Protein 7FDO (pdb70)

Structure (mmCIF, N/CA/C/O backbone):
data_7FDO
#
_entry.id   7FDO
#
_cell.length_a   86.054
_cell.length_b   50.358
_cell.length_c   81.657
_cell.angle_alpha   90.000
_cell.angle_beta   97.230
_cell.angle_gamma   90.000
#
_symmetry.space_group_name_H-M   'C 1 2 1'
#
loop_
_entity.id
_entity.type
_entity.pdbx_description
1 polymer 'Transcription factor EGL1'
2 polymer 'Transcription factor CPC'
3 non-polymer 'CHLORIDE ION'
4 non-polymer 'SULFATE ION'
5 water water
#
loop_
_atom_site.group_PDB
_atom_site.id
_atom_site.type_symbol
_atom_site.label_atom_id
_atom_site.label_alt_id
_atom_site.label_comp_id
_atom_site.label_asym_id
_atom_site.label_entity_id
_atom_site.label_seq_id
_atom_site.pdbx_PDB_ins_code
_atom_site.Cartn_x
_atom_site.Cartn_y
_atom_site.Cartn_z
_atom_site.occupancy
_atom_site.B_iso_or_equiv
_atom_site.auth_seq_id
_atom_site.auth_comp_id
_atom_site.auth_asym_id
_atom_site.auth_atom_id
_atom_site.pdbx_PDB_model_num
ATOM 1 N N . VAL A 1 2 ? 26.932 13.092 9.238 1.00 50.86 9 VAL A N 1
ATOM 2 C CA . VAL A 1 2 ? 28.058 12.250 8.947 1.00 61.85 9 VAL A CA 1
ATOM 3 C C . VAL A 1 2 ? 29.165 12.949 8.185 1.00 66.52 9 VAL A C 1
ATOM 4 O O . VAL A 1 2 ? 30.248 13.048 8.670 1.00 69.57 9 VAL A O 1
ATOM 6 N N . PRO A 1 3 ? 28.849 13.527 7.033 1.00 64.04 10 PRO A N 1
ATOM 7 C CA . PRO A 1 3 ? 29.812 14.155 6.123 1.00 57.66 10 PRO A CA 1
ATOM 8 C C . PRO A 1 3 ? 30.570 15.363 6.685 1.00 59.67 10 PRO A C 1
ATOM 9 O O . PRO A 1 3 ? 30.118 15.954 7.616 1.00 62.79 10 PRO A O 1
ATOM 13 N N . ASP A 1 4 ? 31.758 15.666 6.177 1.00 63.53 11 ASP A N 1
ATOM 14 C CA . ASP A 1 4 ? 32.580 16.773 6.702 1.00 62.87 11 ASP A CA 1
ATOM 15 C C . ASP A 1 4 ? 31.968 18.140 6.438 1.00 58.62 11 ASP A C 1
ATOM 16 O O . ASP A 1 4 ? 31.232 18.276 5.485 1.00 65.07 11 ASP A O 1
ATOM 18 N N . ASN A 1 5 ? 32.179 19.080 7.359 1.00 50.47 12 ASN A N 1
ATOM 19 C CA . ASN A 1 5 ? 31.693 20.457 7.332 1.00 45.98 12 ASN A CA 1
ATOM 20 C C . ASN A 1 5 ? 30.154 20.573 7.289 1.00 41.36 12 ASN A C 1
ATOM 21 O O . ASN A 1 5 ? 29.613 21.542 6.836 1.00 34.24 12 ASN A O 1
ATOM 26 N N . LEU A 1 6 ? 29.469 19.608 7.864 1.00 42.37 13 LEU A N 1
ATOM 27 C CA . LEU A 1 6 ? 28.022 19.522 7.784 1.00 34.92 13 LEU A CA 1
ATOM 28 C C . LEU A 1 6 ? 27.280 20.677 8.364 1.00 29.37 13 LEU A C 1
ATOM 29 O O . LEU A 1 6 ? 26.413 21.195 7.743 1.00 24.30 13 LEU A O 1
ATOM 34 N N . LYS A 1 7 ? 27.675 21.090 9.550 1.00 24.02 14 LYS A N 1
ATOM 35 C CA . LYS A 1 7 ? 27.046 22.202 10.194 1.00 27.31 14 LYS A CA 1
ATOM 36 C C . LYS A 1 7 ? 27.102 23.448 9.319 1.00 22.68 14 LYS A C 1
ATOM 37 O O . LYS A 1 7 ? 26.144 24.147 9.225 1.00 22.74 14 LYS A O 1
ATOM 43 N N . LYS A 1 8 ? 28.246 23.701 8.710 1.00 23.08 15 LYS A N 1
ATOM 44 C CA . LYS A 1 8 ? 28.389 24.874 7.853 1.00 24.81 15 LYS A CA 1
ATOM 45 C C . LYS A 1 8 ? 27.655 24.706 6.526 1.00 18.61 15 LYS A C 1
ATOM 46 O O . LYS A 1 8 ? 27.034 25.661 6.045 1.00 16.18 15 LYS A O 1
ATOM 52 N N . GLN A 1 9 ? 27.701 23.538 5.927 1.00 17.12 16 GLN A N 1
ATOM 53 C CA . GLN A 1 9 ? 26.985 23.341 4.699 1.00 21.70 16 GLN A CA 1
ATOM 54 C C . GLN A 1 9 ? 25.467 23.447 4.924 1.00 13.35 16 GLN A C 1
ATOM 55 O O . GLN A 1 9 ? 24.789 23.974 4.120 1.00 15.31 16 GLN A O 1
ATOM 61 N N . LEU A 1 10 ? 24.975 22.914 6.021 1.00 16.75 17 LEU A N 1
ATOM 62 C CA . LEU A 1 10 ? 23.560 23.091 6.356 1.00 19.52 17 LEU A CA 1
ATOM 63 C C . LEU A 1 10 ? 23.221 24.561 6.500 1.00 17.61 17 LEU A C 1
ATOM 64 O O . LEU A 1 10 ? 22.173 25.014 6.025 1.00 14.75 17 LEU A O 1
ATOM 69 N N . ALA A 1 11 ? 24.092 25.324 7.171 1.00 15.03 18 ALA A N 1
ATOM 70 C CA . ALA A 1 11 ? 23.838 26.750 7.344 1.00 14.00 18 ALA A CA 1
ATOM 71 C C . ALA A 1 11 ? 23.791 27.464 5.999 1.00 9.99 18 ALA A C 1
ATOM 72 O O . ALA A 1 11 ? 22.856 28.231 5.729 1.00 13.80 18 ALA A O 1
ATOM 74 N N . VAL A 1 12 ? 24.816 27.268 5.166 1.00 10.59 19 VAL A N 1
ATOM 75 C CA . VAL A 1 12 ? 24.858 27.944 3.872 1.00 10.30 19 VAL A CA 1
ATOM 76 C C . VAL A 1 12 ? 23.617 27.606 3.058 1.00 14.00 19 VAL A C 1
ATOM 77 O O . VAL A 1 12 ? 22.983 28.495 2.480 1.00 11.72 19 VAL A O 1
ATOM 81 N N . SER A 1 13 ? 23.240 26.322 3.017 1.00 11.40 20 SER A N 1
ATOM 82 C CA A SER A 1 13 ? 22.136 25.916 2.149 0.55 10.56 20 SER A CA 1
ATOM 83 C CA B SER A 1 13 ? 22.125 25.888 2.169 0.45 10.96 20 SER A CA 1
ATOM 84 C C . SER A 1 13 ? 20.798 26.456 2.645 1.00 10.70 20 SER A C 1
ATOM 85 O O . SER A 1 13 ? 20.010 26.972 1.848 1.00 12.43 20 SER A O 1
ATOM 90 N N . VAL A 1 14 ? 20.513 26.329 3.950 1.00 9.60 21 VAL A N 1
ATOM 91 C CA . VAL A 1 14 ? 19.213 26.767 4.466 1.00 9.54 21 VAL A CA 1
ATOM 92 C C . VAL A 1 14 ? 19.091 28.288 4.349 1.00 12.90 21 VAL A C 1
ATOM 93 O O . VAL A 1 14 ? 18.042 28.822 3.966 1.00 12.09 21 VAL A O 1
ATOM 97 N N . ARG A 1 15 ? 20.181 29.005 4.610 1.00 12.90 22 ARG A N 1
ATOM 98 C CA . ARG A 1 15 ? 20.154 30.463 4.434 1.00 10.72 22 ARG A CA 1
ATOM 99 C C . ARG A 1 15 ? 19.929 30.856 2.975 1.00 13.20 22 ARG A C 1
ATOM 100 O O . ARG A 1 15 ? 19.191 31.812 2.689 1.00 13.69 22 ARG A O 1
ATOM 108 N N . ASN A 1 16 ? 20.536 30.131 2.035 1.00 12.10 23 ASN A N 1
ATOM 109 C CA . ASN A 1 16 ? 20.377 30.467 0.624 1.00 10.71 23 ASN A CA 1
ATOM 110 C C . ASN A 1 16 ? 18.939 30.268 0.159 1.00 15.96 23 ASN A C 1
ATOM 111 O O . ASN A 1 16 ? 18.385 31.104 -0.570 1.00 14.06 23 ASN A O 1
ATOM 116 N N . ILE A 1 17 ? 18.325 29.141 0.523 1.00 11.12 24 ILE A N 1
ATOM 117 C CA . ILE A 1 17 ? 16.953 28.932 0.055 1.00 11.12 24 ILE A CA 1
ATOM 118 C C . ILE A 1 17 ? 15.930 29.701 0.876 1.00 10.30 24 ILE A C 1
ATOM 119 O O . ILE A 1 17 ? 14.760 29.782 0.467 1.00 12.17 24 ILE A O 1
ATOM 124 N N . GLN A 1 18 ? 16.337 30.264 2.019 1.00 10.78 25 GLN A N 1
ATOM 125 C CA . GLN A 1 18 ? 15.500 31.087 2.881 1.00 13.55 25 GLN A CA 1
ATOM 126 C C . GLN A 1 18 ? 14.341 30.288 3.490 1.00 12.15 25 GLN A C 1
ATOM 127 O O . GLN A 1 18 ? 13.208 30.758 3.534 1.00 14.55 25 GLN A O 1
ATOM 133 N N . TRP A 1 19 ? 14.621 29.074 3.963 1.00 11.17 26 TRP A N 1
ATOM 134 C CA . TRP A 1 19 ? 13.642 28.277 4.686 1.00 9.56 26 TRP A CA 1
ATOM 135 C C . TRP A 1 19 ? 13.924 28.371 6.180 1.00 13.55 26 TRP A C 1
ATOM 136 O O . TRP A 1 19 ? 14.905 28.977 6.612 1.00 16.80 26 TRP A O 1
ATOM 147 N N . SER A 1 20 ? 13.038 27.779 6.982 1.00 11.26 27 SER A N 1
ATOM 148 C CA . SER A 1 20 ? 13.089 27.933 8.435 1.00 12.58 27 SER A CA 1
ATOM 149 C C . SER A 1 20 ? 14.173 27.096 9.094 1.00 14.55 27 SER A C 1
ATOM 150 O O . SER A 1 20 ? 14.739 27.524 10.112 1.00 13.20 27 SER A O 1
ATOM 153 N N . TYR A 1 21 ? 14.457 25.901 8.577 1.00 11.45 28 TYR A N 1
ATOM 154 C CA . TYR A 1 21 ? 15.452 25.046 9.218 1.00 9.35 28 TYR A CA 1
ATOM 155 C C . TYR A 1 21 ? 15.887 23.969 8.239 1.00 12.69 28 TYR A C 1
ATOM 156 O O . TYR A 1 21 ? 15.220 23.697 7.232 1.00 10.89 28 TYR A O 1
ATOM 165 N N . GLY A 1 22 ? 16.994 23.323 8.587 1.00 10.27 29 GLY A N 1
ATOM 166 C CA . GLY A 1 22 ? 17.381 22.076 7.952 1.00 10.72 29 GLY A CA 1
ATOM 167 C C . GLY A 1 22 ? 17.909 21.121 9.005 1.00 14.99 29 GLY A C 1
ATOM 168 O O . GLY A 1 22 ? 18.450 21.535 10.038 1.00 13.09 29 GLY A O 1
ATOM 169 N N . ILE A 1 23 ? 17.716 19.832 8.752 1.00 10.04 30 ILE A N 1
ATOM 170 C CA . ILE A 1 23 ? 18.233 18.759 9.595 1.00 10.36 30 ILE A CA 1
ATOM 171 C C . ILE A 1 23 ? 18.902 17.753 8.681 1.00 14.88 30 ILE A C 1
ATOM 172 O O . ILE A 1 23 ? 18.390 17.472 7.593 1.00 10.88 30 ILE A O 1
ATOM 177 N N . PHE A 1 24 ? 20.024 17.188 9.121 1.00 10.57 31 PHE A N 1
ATOM 178 C CA . PHE A 1 24 ? 20.575 16.010 8.466 1.00 12.42 31 PHE A CA 1
ATOM 179 C C . PHE A 1 24 ? 20.334 14.835 9.401 1.00 13.33 31 PHE A C 1
ATOM 180 O O . PHE A 1 24 ? 20.799 14.853 10.550 1.00 15.49 31 PHE A O 1
ATOM 188 N N . TRP A 1 25 ? 19.521 13.884 8.941 1.00 11.11 32 TRP A N 1
ATOM 189 C CA . TRP A 1 25 ? 19.271 12.622 9.640 1.00 10.27 32 TRP A CA 1
ATOM 190 C C . TRP A 1 25 ? 20.319 11.607 9.199 1.00 14.17 32 TRP A C 1
ATOM 191 O O . TRP A 1 25 ? 20.459 11.327 8.001 1.00 11.96 32 TRP A O 1
ATOM 202 N N . SER A 1 26 ? 21.052 11.046 10.150 1.00 16.79 33 SER A N 1
ATOM 203 C CA . SER A 1 26 ? 22.103 10.097 9.803 1.00 14.89 33 SER A CA 1
ATOM 204 C C . SER A 1 26 ? 21.725 8.715 10.306 1.00 18.45 33 SER A C 1
ATOM 205 O O . SER A 1 26 ? 20.956 8.574 11.259 1.00 19.54 33 SER A O 1
ATOM 208 N N . VAL A 1 27 ? 22.279 7.693 9.666 1.00 16.27 34 VAL A N 1
ATOM 209 C CA . VAL A 1 27 ? 21.950 6.313 10.016 1.00 19.07 34 VAL A CA 1
ATOM 210 C C . VAL A 1 27 ? 22.754 5.920 11.248 1.00 25.18 34 VAL A C 1
ATOM 211 O O . VAL A 1 27 ? 23.961 6.183 11.329 1.00 26.09 34 VAL A O 1
ATOM 215 N N . SER A 1 28 ? 22.078 5.305 12.213 1.00 27.62 35 SER A N 1
ATOM 216 C CA . SER A 1 28 ? 22.737 4.826 13.421 1.00 31.46 35 SER A CA 1
ATOM 217 C C . SER A 1 28 ? 23.897 3.894 13.081 1.00 33.98 35 SER A C 1
ATOM 218 O O . SER A 1 28 ? 23.767 2.996 12.241 1.00 31.08 35 SER A O 1
ATOM 221 N N . ALA A 1 29 ? 25.038 4.115 13.739 1.00 36.68 36 ALA A N 1
ATOM 222 C CA . ALA A 1 29 ? 26.193 3.248 13.540 1.00 45.58 36 ALA A CA 1
ATOM 223 C C . ALA A 1 29 ? 25.972 1.851 14.108 1.00 43.87 36 ALA A C 1
ATOM 224 O O . ALA A 1 29 ? 26.619 0.900 13.651 1.00 44.58 36 ALA A O 1
ATOM 226 N N . SER A 1 30 ? 25.064 1.704 15.075 1.00 38.37 37 SER A N 1
ATOM 227 C CA . SER A 1 30 ? 24.773 0.420 15.703 1.00 43.86 37 SER A CA 1
ATOM 228 C C . SER A 1 30 ? 23.472 -0.214 15.228 1.00 43.05 37 SER A C 1
ATOM 229 O O . SER A 1 30 ? 23.339 -1.441 15.289 1.00 41.62 37 SER A O 1
ATOM 232 N N . GLN A 1 31 ? 22.507 0.578 14.765 1.00 39.36 38 GLN A N 1
ATOM 233 C CA . GLN A 1 31 ? 21.207 0.058 14.338 1.00 35.64 38 GLN A CA 1
ATOM 234 C C . GLN A 1 31 ? 21.010 0.301 12.849 1.00 40.12 38 GLN A C 1
ATOM 235 O O . GLN A 1 31 ? 20.693 1.433 12.438 1.00 30.61 38 GLN A O 1
ATOM 241 N N . PRO A 1 32 ? 21.161 -0.718 12.006 1.00 39.98 39 PRO A N 1
ATOM 242 C CA . PRO A 1 32 ? 21.068 -0.485 10.560 1.00 31.04 39 PRO A CA 1
ATOM 243 C C . PRO A 1 32 ? 19.671 -0.028 10.157 1.00 33.21 39 PRO A C 1
ATOM 244 O O . PRO A 1 32 ? 18.656 -0.508 10.676 1.00 27.37 39 PRO A O 1
ATOM 248 N N . GLY A 1 33 ? 19.633 0.926 9.232 1.00 29.09 40 GLY A N 1
ATOM 249 C CA . GLY A 1 33 ? 18.385 1.453 8.725 1.00 35.04 40 GLY A CA 1
ATOM 250 C C . GLY A 1 33 ? 17.664 2.415 9.643 1.00 25.94 40 GLY A C 1
ATOM 251 O O . GLY A 1 33 ? 16.606 2.933 9.257 1.00 27.34 40 GLY A O 1
ATOM 252 N N . VAL A 1 34 ? 18.189 2.678 10.835 1.00 26.62 41 VAL A N 1
ATOM 253 C CA . VAL A 1 34 ? 17.549 3.567 11.801 1.00 21.91 41 VAL A CA 1
ATOM 254 C C . VAL A 1 34 ? 18.170 4.954 11.680 1.00 19.18 41 VAL A C 1
ATOM 255 O O . VAL A 1 34 ? 19.397 5.101 11.737 1.00 23.41 41 VAL A O 1
ATOM 259 N N . LEU A 1 35 ? 17.327 5.976 11.497 1.00 20.54 42 LEU A N 1
ATOM 260 C CA . LEU A 1 35 ? 17.787 7.356 11.373 1.00 17.38 42 LEU A CA 1
ATOM 261 C C . LEU A 1 35 ? 17.669 8.074 12.712 1.00 15.87 42 LEU A C 1
ATOM 262 O O . LEU A 1 35 ? 16.674 7.916 13.427 1.00 19.48 42 LEU A O 1
ATOM 267 N N . GLU A 1 36 ? 18.672 8.889 13.023 1.00 13.91 43 GLU A N 1
ATOM 268 C CA . GLU A 1 36 ? 18.692 9.746 14.199 1.00 18.05 43 GLU A CA 1
ATOM 269 C C . GLU A 1 36 ? 19.162 11.143 13.805 1.00 17.62 43 GLU A C 1
ATOM 270 O O . GLU A 1 36 ? 19.722 11.360 12.725 1.00 16.09 43 GLU A O 1
ATOM 276 N N . TRP A 1 37 ? 18.940 12.101 14.709 1.00 20.73 44 TRP A N 1
ATOM 277 C CA . TRP A 1 37 ? 19.326 13.489 14.456 1.00 18.00 44 TRP A CA 1
ATOM 278 C C . TRP A 1 37 ? 20.843 13.592 14.325 1.00 24.33 44 TRP A C 1
ATOM 279 O O . TRP A 1 37 ? 21.581 13.260 15.261 1.00 25.68 44 TRP A O 1
ATOM 290 N N . GLY A 1 38 ? 21.310 14.010 13.149 1.00 17.65 45 GLY A N 1
ATOM 291 C CA . G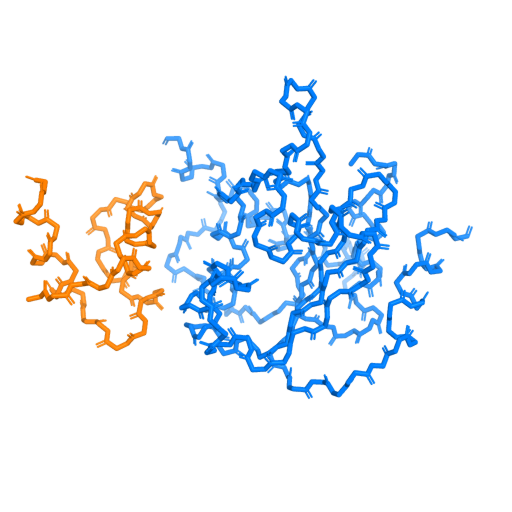LY A 1 38 ? 22.731 14.139 12.886 1.00 22.00 45 GLY A CA 1
ATOM 292 C C . GLY A 1 38 ? 23.238 15.546 13.121 1.00 24.37 45 GLY A C 1
ATOM 293 O O . GLY A 1 38 ? 24.181 15.773 13.890 1.00 20.53 45 GLY A O 1
ATOM 294 N N . ASP A 1 39 ? 22.626 16.512 12.451 1.00 14.77 46 ASP A N 1
ATOM 295 C CA . ASP A 1 39 ? 22.920 17.908 12.715 1.00 19.13 46 ASP A CA 1
ATOM 296 C C . ASP A 1 39 ? 21.788 18.742 12.140 1.00 19.16 46 ASP A C 1
ATOM 297 O O . ASP A 1 39 ? 20.866 18.221 11.503 1.00 14.59 46 ASP A O 1
ATOM 302 N N . GLY A 1 40 ? 21.870 20.041 12.369 1.00 16.43 47 GLY A N 1
ATOM 303 C CA . GLY A 1 40 ? 20.780 20.921 11.988 1.00 14.59 47 GLY A CA 1
ATOM 304 C C . GLY A 1 40 ? 21.251 22.353 11.913 1.00 22.23 47 GLY A C 1
ATOM 305 O O . GLY A 1 40 ? 22.289 22.723 12.478 1.00 18.94 47 GLY A O 1
ATOM 306 N N . TYR A 1 41 ? 20.475 23.165 11.198 1.00 14.90 48 TYR A N 1
ATOM 307 C CA . TYR A 1 41 ? 20.641 24.610 11.222 1.00 14.03 48 TYR A CA 1
ATOM 308 C C . TYR A 1 41 ? 19.278 25.231 11.449 1.00 16.64 48 TYR A C 1
ATOM 309 O O . TYR A 1 41 ? 18.336 24.918 10.716 1.00 14.45 48 TYR A O 1
ATOM 318 N N . TYR A 1 42 ? 19.172 26.117 12.446 1.00 14.08 49 TYR A N 1
ATOM 319 C CA . TYR A 1 42 ? 17.933 26.839 12.723 1.00 14.75 49 TYR A CA 1
ATOM 320 C C . TYR A 1 42 ? 18.011 28.232 12.102 1.00 16.03 49 TYR A C 1
ATOM 321 O O . TYR A 1 42 ? 18.928 29.008 12.408 1.00 19.17 49 TYR A O 1
ATOM 330 N N . ASN A 1 43 ? 17.048 28.548 11.227 1.00 15.56 50 ASN A N 1
ATOM 331 C CA . ASN A 1 43 ? 17.005 29.811 10.496 1.00 18.16 50 ASN A CA 1
ATOM 332 C C . ASN A 1 43 ? 15.706 30.568 10.747 1.00 19.82 50 ASN A C 1
ATOM 333 O O . ASN A 1 43 ? 15.336 31.436 9.955 1.00 28.09 50 ASN A O 1
ATOM 338 N N . GLY A 1 44 ? 14.986 30.243 11.810 1.00 19.09 51 GLY A N 1
ATOM 339 C CA . GLY A 1 44 ? 13.656 30.774 12.034 1.00 26.07 51 GLY A CA 1
ATOM 340 C C . GLY A 1 44 ? 13.657 31.974 12.957 1.00 33.44 51 GLY A C 1
ATOM 341 O O . GLY A 1 44 ? 14.688 32.616 13.192 1.00 34.88 51 GLY A O 1
ATOM 342 N N . ASP A 1 45 ? 12.484 32.277 13.503 1.00 34.68 52 ASP A N 1
ATOM 343 C CA . ASP A 1 45 ? 12.349 33.459 14.337 1.00 39.45 52 ASP A CA 1
ATOM 344 C C . ASP A 1 45 ? 12.807 33.177 15.763 1.00 39.46 52 ASP A C 1
ATOM 345 O O . ASP A 1 45 ? 12.771 32.040 16.245 1.00 35.34 52 ASP A O 1
ATOM 350 N N . ILE A 1 46 ? 13.260 34.236 16.431 1.00 45.26 53 ILE A N 1
ATOM 351 C CA . ILE A 1 46 ? 13.593 34.212 17.846 1.00 41.88 53 ILE A CA 1
ATOM 352 C C . ILE A 1 46 ? 12.943 35.435 18.483 1.00 47.75 53 ILE A C 1
ATOM 353 O O . ILE A 1 46 ? 12.504 36.358 17.796 1.00 49.51 53 ILE A O 1
ATOM 358 N N . LYS A 1 47 ? 12.879 35.437 19.809 1.00 47.62 54 LYS A N 1
ATOM 359 C CA . LYS A 1 47 ? 12.422 36.638 20.505 1.00 52.27 54 LYS A CA 1
ATOM 360 C C . LYS A 1 47 ? 13.520 37.178 21.413 1.00 49.99 54 LYS A C 1
ATOM 361 O O . LYS A 1 47 ? 14.429 37.868 20.948 1.00 54.41 54 LYS A O 1
ATOM 367 N N . VAL A 1 57 ? 26.807 40.437 11.317 1.00 62.61 64 VAL A N 1
ATOM 368 C CA . VAL A 1 57 ? 27.856 40.320 12.322 1.00 65.18 64 VAL A CA 1
ATOM 369 C C . VAL A 1 57 ? 29.118 39.722 11.707 1.00 59.98 64 VAL A C 1
ATOM 370 O O . VAL A 1 57 ? 29.048 38.733 10.974 1.00 56.96 64 VAL A O 1
ATOM 372 N N . LYS A 1 58 ? 30.274 40.322 12.010 1.00 58.75 65 LYS A N 1
ATOM 373 C CA . LYS A 1 58 ? 31.545 39.811 11.507 1.00 53.86 65 LYS A CA 1
ATOM 374 C C . LYS A 1 58 ? 32.032 38.588 12.280 1.00 56.07 65 LYS A C 1
ATOM 375 O O . LYS A 1 58 ? 32.846 37.818 11.756 1.00 56.47 65 LYS A O 1
ATOM 381 N N . ILE A 1 59 ? 31.540 38.379 13.502 1.00 54.42 66 ILE A N 1
ATOM 382 C CA . ILE A 1 59 ? 32.003 37.247 14.298 1.00 53.78 66 ILE A CA 1
ATOM 383 C C . ILE A 1 59 ? 31.269 35.958 13.924 1.00 56.02 66 ILE A C 1
ATOM 384 O O . ILE A 1 59 ? 31.854 34.869 13.977 1.00 58.81 66 ILE A O 1
ATOM 389 N N . ASP A 1 60 ? 29.998 36.049 13.526 1.00 50.27 67 ASP A N 1
ATOM 390 C CA . ASP A 1 60 ? 29.181 34.872 13.211 1.00 44.59 67 ASP A CA 1
ATOM 391 C C . ASP A 1 60 ? 28.446 35.134 11.894 1.00 35.47 67 ASP A C 1
ATOM 392 O O . ASP A 1 60 ? 27.231 35.330 11.884 1.00 38.13 67 ASP A O 1
ATOM 397 N N . GLN A 1 61 ? 29.194 35.147 10.782 1.00 32.52 68 GLN A N 1
ATOM 398 C CA . GLN A 1 61 ? 28.591 35.504 9.498 1.00 33.34 68 GLN A CA 1
ATOM 399 C C . GLN A 1 61 ? 27.514 34.503 9.077 1.00 28.09 68 GLN A C 1
ATOM 400 O O . GLN A 1 61 ? 26.553 34.885 8.405 1.00 28.08 68 GLN A O 1
ATOM 406 N N . LEU A 1 62 ? 27.636 33.236 9.478 1.00 26.13 69 LEU A N 1
ATOM 407 C CA . LEU A 1 62 ? 26.631 32.230 9.137 1.00 24.58 69 LEU A CA 1
ATOM 408 C C . LEU A 1 62 ? 25.522 32.121 10.173 1.00 29.22 69 LEU A C 1
ATOM 409 O O . LEU A 1 62 ? 24.657 31.247 10.040 1.00 24.80 69 LEU A O 1
ATOM 414 N N . GLY A 1 63 ? 25.528 32.976 11.192 1.00 26.55 70 GLY A N 1
ATOM 415 C CA . GLY A 1 63 ? 24.500 32.906 12.230 1.00 27.13 70 GLY A CA 1
ATOM 416 C C . GLY A 1 63 ? 24.380 31.555 12.898 1.00 27.86 70 GLY A C 1
ATOM 417 O O . GLY A 1 63 ? 23.264 31.065 13.116 1.00 27.76 70 GLY A O 1
ATOM 418 N N . LEU A 1 64 ? 25.507 30.934 13.237 1.00 27.96 71 LEU A N 1
ATOM 419 C CA . LEU A 1 64 ? 25.488 29.598 13.814 1.00 27.72 71 LEU A CA 1
ATOM 420 C C . LEU A 1 64 ? 25.098 29.581 15.283 1.00 32.85 71 LEU A C 1
ATOM 421 O O . LEU A 1 64 ? 24.758 28.513 15.799 1.00 33.18 71 LEU A O 1
ATOM 426 N N . GLU A 1 65 ? 25.119 30.732 15.963 1.00 36.20 72 GLU A N 1
ATOM 427 C CA . GLU A 1 65 ? 25.054 30.724 17.424 1.00 39.22 72 GLU A CA 1
ATOM 428 C C . GLU A 1 65 ? 23.739 30.142 17.932 1.00 34.21 72 GLU A C 1
ATOM 429 O O . GLU A 1 65 ? 23.731 29.301 18.839 1.00 34.63 72 GLU A O 1
ATOM 435 N N . ARG A 1 66 ? 22.612 30.584 17.370 1.00 34.15 73 ARG A N 1
ATOM 436 C CA . ARG A 1 66 ? 21.323 30.126 17.883 1.00 32.79 73 ARG A CA 1
ATOM 437 C C . ARG A 1 66 ? 21.169 28.619 17.720 1.00 27.64 73 ARG A C 1
ATOM 438 O O . ARG A 1 66 ? 20.643 27.944 18.612 1.00 29.70 73 ARG A O 1
ATOM 446 N N . SER A 1 67 ? 21.649 28.068 16.597 1.00 30.27 74 SER A N 1
ATOM 447 C CA . SER A 1 67 ? 21.639 26.618 16.415 1.00 29.67 74 SER A CA 1
ATOM 448 C C . SER A 1 67 ? 22.449 25.926 17.505 1.00 27.81 74 SER A C 1
ATOM 449 O O . SER A 1 67 ? 22.022 24.912 18.072 1.00 25.94 74 SER A O 1
ATOM 452 N N . GLU A 1 68 ? 23.643 26.451 17.796 1.00 30.44 75 GLU A N 1
ATOM 453 C CA . GLU A 1 68 ? 24.465 25.875 18.856 1.00 32.60 75 GLU A CA 1
ATOM 454 C C . GLU A 1 68 ? 23.756 25.948 20.204 1.00 29.28 75 GLU A C 1
ATOM 455 O O . GLU A 1 68 ? 23.735 24.968 20.957 1.00 35.65 75 GLU A O 1
ATOM 461 N N . GLN A 1 69 ? 23.143 27.092 20.512 1.00 31.83 76 GLN A N 1
ATOM 462 C CA . GLN A 1 69 ? 22.482 27.254 21.804 1.00 36.84 76 GLN A CA 1
ATOM 463 C C . GLN A 1 69 ? 21.275 26.339 21.929 1.00 38.29 76 GLN A C 1
ATOM 464 O O . GLN A 1 69 ? 21.014 25.792 23.007 1.00 39.41 76 GLN A O 1
ATOM 470 N N . LEU A 1 70 ? 20.525 26.165 20.836 1.00 32.38 77 LEU A N 1
ATOM 471 C CA . LEU A 1 70 ? 19.388 25.253 20.863 1.00 29.03 77 LEU A CA 1
ATOM 472 C C . LEU A 1 70 ? 19.840 23.816 21.081 1.00 25.07 77 LEU A C 1
ATOM 473 O O . LEU A 1 70 ? 19.189 23.058 21.807 1.00 28.10 77 LEU A O 1
ATOM 478 N N . ARG A 1 71 ? 20.944 23.415 20.445 1.00 28.94 78 ARG A N 1
ATOM 479 C CA . ARG A 1 71 ? 21.470 22.068 20.660 1.00 28.71 78 ARG A CA 1
ATOM 480 C C . ARG A 1 71 ? 21.973 21.900 22.093 1.00 35.79 78 ARG A C 1
ATOM 481 O O . ARG A 1 71 ? 21.711 20.875 22.734 1.00 30.91 78 ARG A O 1
ATOM 489 N N . GLU A 1 72 ? 22.692 22.903 22.606 1.00 36.39 79 GLU A N 1
ATOM 490 C CA . GLU A 1 72 ? 23.113 22.912 24.005 1.00 40.36 79 GLU A CA 1
ATOM 491 C C . GLU A 1 72 ? 21.926 22.731 24.946 1.00 37.55 79 GLU A C 1
ATOM 492 O O . GLU A 1 72 ? 21.953 21.880 25.843 1.00 41.06 79 GLU A O 1
ATOM 498 N N . LEU A 1 73 ? 20.867 23.521 24.744 1.00 39.00 80 LEU A N 1
ATOM 499 C CA . LEU A 1 73 ? 19.683 23.408 25.589 1.00 35.56 80 LEU A CA 1
ATOM 500 C C . LEU A 1 73 ? 19.087 22.010 25.521 1.00 40.86 80 LEU A C 1
ATOM 501 O O . LEU A 1 73 ? 18.709 21.438 26.551 1.00 42.07 80 LEU A O 1
ATOM 506 N N . TYR A 1 74 ? 19.004 21.437 24.318 1.00 37.83 81 TYR A N 1
ATOM 507 C CA . TYR A 1 74 ? 18.460 20.090 24.191 1.00 37.18 81 TYR A CA 1
ATOM 508 C C . TYR A 1 74 ? 19.255 19.089 25.015 1.00 35.93 81 TYR A C 1
ATOM 509 O O . TYR A 1 74 ? 18.677 18.222 25.681 1.00 39.07 81 TYR A O 1
ATOM 518 N N . GLU A 1 75 ? 20.583 19.165 24.954 1.00 36.92 82 GLU A N 1
ATOM 519 C CA . GLU A 1 75 ? 21.396 18.221 25.711 1.00 43.36 82 GLU A CA 1
ATOM 520 C C . GLU A 1 75 ? 21.254 18.447 27.213 1.00 44.25 82 GLU A C 1
ATOM 521 O O . GLU A 1 75 ? 21.221 17.482 27.986 1.00 48.53 82 GLU A O 1
ATOM 527 N N . SER A 1 76 ? 21.162 19.708 27.642 1.00 42.46 83 SER A N 1
ATOM 528 C CA . SER A 1 76 ? 20.888 20.004 29.046 1.00 46.79 83 SER A CA 1
ATOM 529 C C . SER A 1 76 ? 19.583 19.357 29.488 1.00 52.05 83 SER A C 1
ATOM 530 O O . SER A 1 76 ? 19.551 18.571 30.443 1.00 57.09 83 SER A O 1
ATOM 533 N N . LEU A 1 77 ? 18.490 19.679 28.789 1.00 48.85 84 LEU A N 1
ATOM 534 C CA . LEU A 1 77 ? 17.181 19.133 29.130 1.00 49.35 84 LEU A CA 1
ATOM 535 C C . LEU A 1 77 ? 17.159 17.612 29.051 1.00 55.48 84 LEU A C 1
ATOM 536 O O . LEU A 1 77 ? 16.451 16.960 29.828 1.00 53.87 84 LEU A O 1
ATOM 541 N N . SER A 1 78 ? 17.924 17.031 28.128 1.00 50.10 85 SER A N 1
ATOM 542 C CA . SER A 1 78 ? 17.963 15.582 27.979 1.00 53.04 85 SER A CA 1
ATOM 543 C C . SER A 1 78 ? 18.934 14.961 28.978 1.00 60.83 85 SER A C 1
ATOM 544 O O . SER A 1 78 ? 19.581 13.951 28.681 1.00 64.15 85 SER A O 1
ATOM 547 N N . LEU A 1 79 ? 19.045 15.565 30.158 1.00 62.29 86 LEU A N 1
ATOM 548 C CA . LEU A 1 79 ? 19.847 15.024 31.251 1.00 61.35 86 LEU A CA 1
ATOM 549 C C . LEU A 1 79 ? 19.099 15.139 32.577 1.00 58.99 86 LEU A C 1
ATOM 550 O O . LEU A 1 79 ? 18.856 16.243 33.067 1.00 56.30 86 LEU A O 1
ATOM 555 N N . ALA A 1 98 ? 22.571 28.801 28.530 1.00 52.36 105 ALA A N 1
ATOM 556 C CA . ALA A 1 98 ? 22.517 30.103 27.871 1.00 55.10 105 ALA A CA 1
ATOM 557 C C . ALA A 1 98 ? 21.079 30.462 27.512 1.00 54.22 105 ALA A C 1
ATOM 558 O O . ALA A 1 98 ? 20.627 31.582 27.750 1.00 57.67 105 ALA A O 1
ATOM 560 N N . LEU A 1 99 ? 20.368 29.502 26.929 1.00 55.13 106 LEU A N 1
ATOM 561 C CA . LEU A 1 99 ? 18.951 29.643 26.628 1.00 49.30 106 LEU A CA 1
ATOM 562 C C . LEU A 1 99 ? 18.136 28.921 27.690 1.00 44.22 106 LEU A C 1
ATOM 563 O O . LEU A 1 99 ? 18.504 27.828 28.129 1.00 48.93 106 LEU A O 1
ATOM 568 N N . SER A 1 100 ? 17.036 29.531 28.099 1.00 43.49 107 SER A N 1
ATOM 569 C CA . SER A 1 100 ? 16.106 28.775 28.918 1.00 47.98 107 SER A CA 1
ATOM 570 C C . SER A 1 100 ? 14.854 28.454 28.109 1.00 43.34 107 SER A C 1
ATOM 571 O O . SER A 1 100 ? 14.460 29.233 27.236 1.00 47.02 107 SER A O 1
ATOM 574 N N . PRO A 1 101 ? 14.209 27.319 28.374 1.00 43.23 108 PRO A N 1
ATOM 575 C CA . PRO A 1 101 ? 13.060 26.912 27.546 1.00 43.59 108 PRO A CA 1
ATOM 576 C C . PRO A 1 101 ? 11.954 27.952 27.449 1.00 47.07 108 PRO A C 1
ATOM 577 O O . PRO A 1 101 ? 11.243 27.989 26.436 1.00 46.97 108 PRO A O 1
ATOM 581 N N . GLU A 1 102 ? 11.784 28.806 28.462 1.00 49.11 109 GLU A N 1
ATOM 582 C CA . GLU A 1 102 ? 10.746 29.827 28.388 1.00 48.31 109 GLU A CA 1
ATOM 583 C C . GLU A 1 102 ? 11.046 30.882 27.330 1.00 42.42 109 GLU A C 1
ATOM 584 O O . GLU A 1 102 ? 10.142 31.631 26.948 1.00 51.28 109 GLU A O 1
ATOM 590 N N . ASP A 1 103 ? 12.287 30.951 26.848 1.00 46.41 110 ASP A N 1
ATOM 591 C CA . ASP A 1 103 ? 12.688 31.923 25.838 1.00 46.37 110 ASP A CA 1
ATOM 592 C C . ASP A 1 103 ? 12.336 31.505 24.413 1.00 45.81 110 ASP A C 1
ATOM 593 O O . ASP A 1 103 ? 12.435 32.337 23.505 1.00 45.09 110 ASP A O 1
ATOM 598 N N . LEU A 1 104 ? 11.941 30.254 24.189 1.00 41.03 111 LEU A N 1
ATOM 599 C CA . LEU A 1 104 ? 11.891 29.686 22.845 1.00 34.44 111 LEU A CA 1
ATOM 600 C C . LEU A 1 104 ? 10.595 30.034 22.119 1.00 33.43 111 LEU A C 1
ATOM 601 O O . LEU A 1 104 ? 9.504 29.976 22.696 1.00 32.23 111 LEU A O 1
ATOM 606 N N . THR A 1 105 ? 10.721 30.381 20.837 1.00 31.64 112 THR A N 1
ATOM 607 C CA . THR A 1 105 ? 9.548 30.552 19.990 1.00 25.36 112 THR A CA 1
ATOM 608 C C . THR A 1 105 ? 8.939 29.191 19.640 1.00 26.47 112 THR A C 1
ATOM 609 O O . THR A 1 105 ? 9.528 28.131 19.875 1.00 27.18 112 THR A O 1
ATOM 613 N N . ASP A 1 106 ? 7.735 29.239 19.061 1.00 24.10 113 ASP A N 1
ATOM 614 C CA . ASP A 1 106 ? 7.067 28.014 18.639 1.00 24.92 113 ASP A CA 1
ATOM 615 C C . ASP A 1 106 ? 7.943 27.211 17.684 1.00 22.10 113 ASP A C 1
ATOM 616 O O . ASP A 1 106 ? 8.046 25.984 17.810 1.00 22.15 113 ASP A O 1
ATOM 621 N N . THR A 1 107 ? 8.579 27.886 16.721 1.00 22.19 114 THR A N 1
ATOM 622 C CA A THR A 1 107 ? 9.413 27.186 15.746 0.62 21.60 114 THR A CA 1
ATOM 623 C CA B THR A 1 107 ? 9.400 27.165 15.753 0.38 21.63 114 THR A CA 1
ATOM 624 C C . THR A 1 107 ? 10.693 26.657 16.379 1.00 23.85 114 THR A C 1
ATOM 625 O O . THR A 1 107 ? 11.197 25.595 15.981 1.00 19.64 114 THR A O 1
ATOM 632 N N . GLU A 1 108 ? 11.246 27.383 17.351 1.00 19.93 115 GLU A N 1
ATOM 633 C CA . GLU A 1 108 ? 12.400 26.844 18.062 1.00 22.93 115 GLU A CA 1
ATOM 634 C C . GLU A 1 108 ? 12.046 25.555 18.791 1.00 24.04 115 GLU A C 1
ATOM 635 O O . GLU A 1 108 ? 12.835 24.602 18.792 1.00 25.89 115 GLU A O 1
ATOM 641 N N . TRP A 1 109 ? 10.864 25.502 19.424 1.00 20.69 116 TRP A N 1
ATOM 642 C CA . TRP A 1 109 ? 10.442 24.271 20.081 1.00 22.68 116 TRP A CA 1
ATOM 643 C C . TRP A 1 109 ? 10.317 23.135 19.079 1.00 23.59 116 TRP A C 1
ATOM 644 O O . TRP A 1 109 ? 10.726 22.000 19.359 1.00 20.17 116 TRP A O 1
ATOM 655 N N . TYR A 1 110 ? 9.736 23.418 17.908 1.00 16.82 117 TYR A N 1
ATOM 656 C CA . TYR A 1 110 ? 9.690 22.405 16.856 1.00 17.57 117 TYR A CA 1
ATOM 657 C C . TYR A 1 110 ? 11.088 21.880 16.576 1.00 16.51 117 TYR A C 1
ATOM 658 O O . TYR A 1 110 ? 11.333 20.667 16.614 1.00 16.78 117 TYR A O 1
ATOM 667 N N . TYR A 1 111 ? 12.014 22.797 16.295 1.00 16.78 118 TYR A N 1
ATOM 668 C CA . TYR A 1 111 ? 13.382 22.421 15.955 1.00 19.61 118 TYR A CA 1
ATOM 669 C C . TYR A 1 111 ? 14.024 21.601 17.074 1.00 19.44 118 TYR A C 1
ATOM 670 O O . TYR A 1 111 ? 14.672 20.577 16.814 1.00 16.74 118 TYR A O 1
ATOM 679 N N . LEU A 1 112 ? 13.825 22.013 18.334 1.00 21.80 119 LEU A N 1
ATOM 680 C CA . LEU A 1 112 ? 14.443 21.295 19.450 1.00 23.09 119 LEU A CA 1
ATOM 681 C C . LEU A 1 112 ? 13.834 19.908 19.645 1.00 20.31 119 LEU A C 1
ATOM 682 O O . LEU A 1 112 ? 14.562 18.931 19.883 1.00 19.89 119 LEU A O 1
ATOM 687 N N . VAL A 1 113 ? 12.502 19.799 19.588 1.00 20.94 120 VAL A N 1
ATOM 688 C CA . VAL A 1 113 ? 11.853 18.506 19.796 1.00 19.11 120 VAL A CA 1
ATOM 689 C C . VAL A 1 113 ? 12.206 17.525 18.678 1.00 21.31 120 VAL A C 1
ATOM 690 O O . VAL A 1 113 ? 12.271 16.312 18.911 1.00 17.44 120 VAL A O 1
ATOM 694 N N . CYS A 1 114 ? 12.480 18.022 17.463 1.00 20.59 121 CYS A N 1
ATOM 695 C CA . CYS A 1 114 ? 12.946 17.127 16.397 1.00 14.50 121 CYS A CA 1
ATOM 696 C C . CYS A 1 114 ? 14.186 16.341 16.808 1.00 18.84 121 CYS A C 1
ATOM 697 O O . CYS A 1 114 ? 14.410 15.236 16.304 1.00 17.91 121 CYS A O 1
ATOM 700 N N . MET A 1 115 ? 15.018 16.900 17.691 1.00 19.65 122 MET A N 1
ATOM 701 C CA . MET A 1 115 ? 16.259 16.218 18.056 1.00 23.71 122 MET A CA 1
ATOM 702 C C . MET A 1 115 ? 16.004 14.906 18.784 1.00 21.58 122 MET A C 1
ATOM 703 O O . MET A 1 115 ? 16.896 14.048 18.829 1.00 23.58 122 MET A O 1
ATOM 708 N N . SER A 1 116 ? 14.817 14.722 19.339 1.00 23.47 123 SER A N 1
ATOM 709 C CA . SER A 1 116 ? 14.466 13.506 20.056 1.00 24.70 123 SER A CA 1
ATOM 710 C C . SER A 1 116 ? 13.949 12.402 19.147 1.00 22.38 123 SER A C 1
ATOM 711 O O . SER A 1 116 ? 13.669 11.301 19.630 1.00 21.60 123 SER A O 1
ATOM 714 N N . PHE A 1 117 ? 13.815 12.645 17.845 1.00 18.80 124 PHE A N 1
ATOM 715 C CA . PHE A 1 117 ? 13.167 11.671 16.981 1.00 18.73 124 PHE A CA 1
ATOM 716 C C . PHE A 1 117 ? 14.173 10.670 16.423 1.00 19.92 124 PHE A C 1
ATOM 717 O O . PHE A 1 117 ? 15.293 11.027 16.032 1.00 22.63 124 PHE A O 1
ATOM 725 N N . VAL A 1 118 ? 13.746 9.413 16.387 1.00 22.26 125 VAL A N 1
ATOM 726 C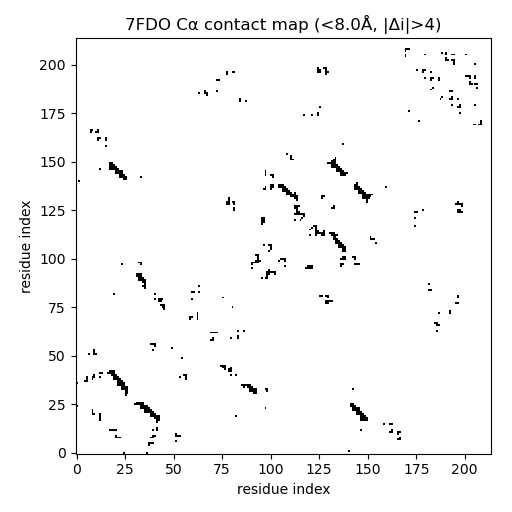 CA . VAL A 1 118 ? 14.486 8.301 15.806 1.00 20.44 125 VAL A CA 1
ATOM 727 C C . VAL A 1 118 ? 13.509 7.552 14.915 1.00 23.66 125 VAL A C 1
ATOM 728 O O . VAL A 1 118 ? 12.376 7.287 15.334 1.00 28.12 125 VAL A O 1
ATOM 732 N N . PHE A 1 119 ? 13.920 7.233 13.685 1.00 16.37 126 PHE A N 1
ATOM 733 C CA . PHE A 1 119 ? 13.009 6.649 12.703 1.00 19.46 126 PHE A CA 1
ATOM 734 C C . PHE A 1 119 ? 13.448 5.248 12.315 1.00 26.80 126 PHE A C 1
ATOM 735 O O . PHE A 1 119 ? 14.537 5.068 11.758 1.00 21.85 126 PHE A O 1
ATOM 743 N N . ASN A 1 120 ? 12.576 4.269 12.563 1.00 27.58 127 ASN A N 1
ATOM 744 C CA . ASN A 1 120 ? 12.801 2.915 12.089 1.00 28.11 127 ASN A CA 1
ATOM 745 C C . ASN A 1 120 ? 12.738 2.887 10.570 1.00 26.73 127 ASN A C 1
ATOM 746 O O . ASN A 1 120 ? 12.353 3.865 9.922 1.00 26.00 127 ASN A O 1
ATOM 751 N N . ILE A 1 121 ? 13.125 1.742 10.000 1.00 30.57 128 ILE A N 1
ATOM 752 C CA . ILE A 1 121 ? 13.092 1.560 8.552 1.00 29.66 128 ILE A CA 1
ATOM 753 C C . ILE A 1 121 ? 11.711 1.912 8.024 1.00 27.13 128 ILE A C 1
ATOM 754 O O . ILE A 1 121 ? 10.694 1.435 8.542 1.00 26.58 128 ILE A O 1
ATOM 759 N N . GLY A 1 122 ? 11.672 2.787 7.019 1.00 23.41 129 GLY A N 1
ATOM 760 C CA . GLY A 1 122 ? 10.446 3.217 6.381 1.00 20.19 129 GLY A CA 1
ATOM 761 C C . GLY A 1 122 ? 9.537 4.125 7.187 1.00 18.07 129 GLY A C 1
ATOM 762 O O . GLY A 1 122 ? 8.462 4.475 6.697 1.00 23.29 129 GLY A O 1
ATOM 763 N N . GLU A 1 123 ? 9.925 4.540 8.386 1.00 19.61 130 GLU A N 1
ATOM 764 C CA . GLU A 1 123 ? 9.026 5.288 9.263 1.00 21.04 130 GLU A CA 1
ATOM 765 C C . GLU A 1 123 ? 9.147 6.796 9.064 1.00 22.92 130 GLU A C 1
ATOM 766 O O . GLU A 1 123 ? 10.256 7.335 9.067 1.00 16.29 130 GLU A O 1
ATOM 772 N N . GLY A 1 124 ? 8.005 7.481 8.973 1.00 19.96 131 GLY A N 1
ATOM 773 C CA . GLY A 1 124 ? 8.004 8.943 8.869 1.00 18.67 131 GLY A CA 1
ATOM 774 C C . GLY A 1 124 ? 8.506 9.394 7.504 1.00 15.44 131 GLY A C 1
ATOM 775 O O . GLY A 1 124 ? 8.817 8.593 6.620 1.00 16.33 131 GLY A O 1
ATOM 776 N N . ILE A 1 125 ? 8.585 10.705 7.314 1.00 14.08 132 ILE A N 1
ATOM 777 C CA A ILE A 1 125 ? 9.076 11.139 6.013 0.45 12.77 132 ILE A CA 1
ATOM 778 C CA B ILE A 1 125 ? 9.084 11.205 6.033 0.55 12.81 132 ILE A CA 1
ATOM 779 C C . ILE A 1 125 ? 10.588 10.930 5.917 1.00 12.42 132 ILE A C 1
ATOM 780 O O . ILE A 1 125 ? 11.071 10.641 4.809 1.00 13.38 132 ILE A O 1
ATOM 789 N N . PRO A 1 126 ? 11.385 11.005 7.001 1.00 12.21 133 PRO A N 1
ATOM 790 C CA . PRO A 1 126 ? 12.811 10.694 6.803 1.00 12.67 133 PRO A CA 1
ATOM 791 C C . PRO A 1 126 ? 13.034 9.227 6.499 1.00 14.89 133 PRO A C 1
ATOM 792 O O . PRO A 1 126 ? 13.812 8.889 5.599 1.00 12.14 133 PRO A O 1
ATOM 796 N N . GLY A 1 127 ? 12.352 8.335 7.215 1.00 15.00 134 GLY A N 1
ATOM 797 C CA . GLY A 1 127 ? 12.559 6.920 6.952 1.00 13.41 134 GLY A CA 1
ATOM 798 C C . GLY A 1 127 ? 12.038 6.534 5.586 1.00 12.17 134 GLY A C 1
ATOM 799 O O . GLY A 1 127 ? 12.633 5.701 4.897 1.00 14.62 134 GLY A O 1
ATOM 800 N N . GLY A 1 128 ? 10.935 7.162 5.156 1.00 10.85 135 GLY A N 1
ATOM 801 C CA . GLY A 1 128 ? 10.412 6.876 3.831 1.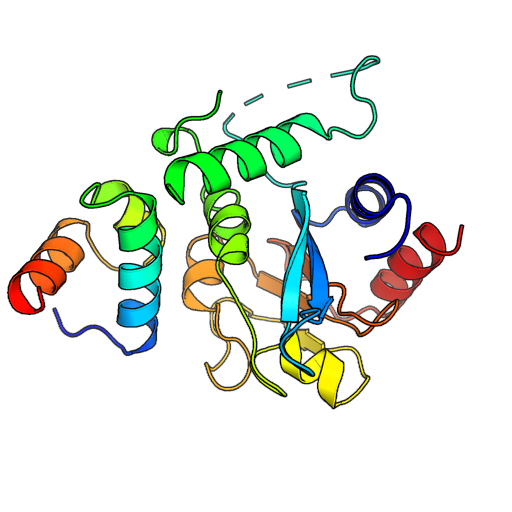00 12.89 135 GLY A CA 1
ATOM 802 C C . GLY A 1 128 ? 11.292 7.399 2.712 1.00 15.27 135 GLY A C 1
ATOM 803 O O .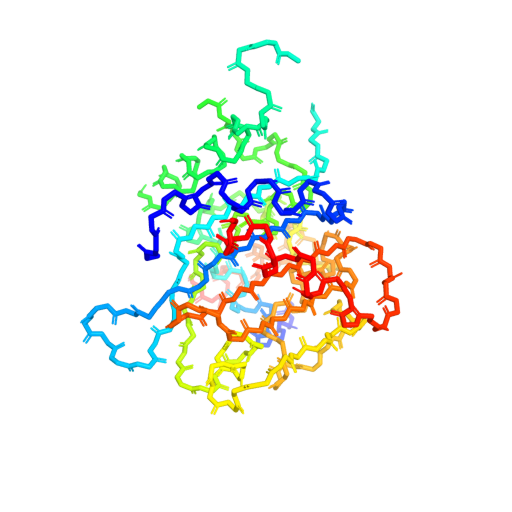 GLY A 1 128 ? 11.405 6.777 1.645 1.00 13.48 135 GLY A O 1
ATOM 804 N N . ALA A 1 129 ? 11.915 8.555 2.925 1.00 11.46 136 ALA A N 1
ATOM 805 C CA . ALA A 1 129 ? 12.854 9.058 1.929 1.00 10.98 136 ALA A CA 1
ATOM 806 C C . ALA A 1 129 ? 14.060 8.125 1.786 1.00 11.32 136 ALA A C 1
ATOM 807 O O . ALA A 1 129 ? 14.545 7.889 0.673 1.00 11.40 136 ALA A O 1
ATOM 809 N N . LEU A 1 130 ? 14.575 7.621 2.905 1.00 11.20 137 LEU A N 1
ATOM 810 C CA . LEU A 1 130 ? 15.705 6.695 2.857 1.00 10.49 137 LEU A CA 1
ATOM 811 C C . LEU A 1 130 ? 15.303 5.411 2.143 1.00 14.70 137 LEU A C 1
ATOM 812 O O . LEU A 1 130 ? 16.011 4.925 1.253 1.00 13.23 137 LEU A O 1
ATOM 817 N N . SER A 1 131 ? 14.140 4.866 2.507 1.00 11.49 138 SER A N 1
ATOM 818 C CA . SER A 1 131 ? 13.769 3.535 2.020 1.00 13.93 138 SER A CA 1
ATOM 819 C C . SER A 1 131 ? 13.392 3.562 0.544 1.00 16.12 138 SER A C 1
ATOM 820 O O . SER A 1 131 ? 13.724 2.642 -0.208 1.00 17.45 138 SER A O 1
ATOM 823 N N . ASN A 1 132 ? 12.706 4.606 0.091 1.00 14.91 139 ASN A N 1
ATOM 824 C CA . ASN A 1 132 ? 12.305 4.616 -1.308 1.00 17.74 139 ASN A CA 1
ATOM 825 C C . ASN A 1 132 ? 13.234 5.416 -2.211 1.00 14.54 139 ASN A C 1
ATOM 826 O O . ASN A 1 132 ? 13.100 5.335 -3.438 1.00 13.88 139 ASN A O 1
ATOM 831 N N . GLY A 1 133 ? 14.220 6.122 -1.657 1.00 15.61 140 GLY A N 1
ATOM 832 C CA . GLY A 1 133 ? 15.270 6.691 -2.480 1.00 12.49 140 GLY A CA 1
ATOM 833 C C . GLY A 1 133 ? 14.899 7.946 -3.240 1.00 11.68 140 GLY A C 1
ATOM 834 O O . GLY A 1 133 ? 15.656 8.356 -4.134 1.00 13.39 140 GLY A O 1
ATOM 835 N N . GLU A 1 134 ? 13.763 8.549 -2.925 1.00 12.39 141 GLU A N 1
ATOM 836 C CA . GLU A 1 134 ? 13.210 9.661 -3.680 1.00 15.18 141 GLU A CA 1
ATOM 837 C C . GLU A 1 134 ? 12.803 10.786 -2.743 1.00 9.20 141 GLU A C 1
ATOM 838 O O . GLU A 1 134 ? 12.446 10.539 -1.585 1.00 11.28 141 GLU A O 1
ATOM 844 N N . PRO A 1 135 ? 12.831 12.027 -3.220 1.00 10.32 142 PRO A N 1
ATOM 845 C CA . PRO A 1 135 ? 12.355 13.136 -2.382 1.00 12.38 142 PRO A CA 1
ATOM 846 C C . PRO A 1 135 ? 10.895 12.947 -2.037 1.00 14.92 142 PRO A C 1
ATOM 847 O O . PRO A 1 135 ? 10.118 12.373 -2.809 1.00 13.84 142 PRO A O 1
ATOM 851 N N . ILE A 1 136 ? 10.538 13.400 -0.842 1.00 9.68 143 ILE A N 1
ATOM 852 C CA . ILE A 1 136 ? 9.150 13.500 -0.408 1.00 10.03 143 ILE A CA 1
ATOM 853 C C . ILE A 1 136 ? 8.893 14.962 -0.093 1.00 12.68 143 ILE A C 1
ATOM 854 O O . ILE A 1 136 ? 9.552 15.536 0.783 1.00 10.99 143 ILE A O 1
ATOM 859 N N . TRP A 1 137 ? 7.947 15.563 -0.798 1.00 11.63 144 TRP A N 1
ATOM 860 C CA . TRP A 1 137 ? 7.633 16.981 -0.621 1.00 8.31 144 TRP A CA 1
ATOM 861 C C . TRP A 1 137 ? 6.262 17.065 0.033 1.00 11.65 144 TRP A C 1
ATOM 862 O O . TRP A 1 137 ? 5.243 16.821 -0.624 1.00 13.84 144 TRP A O 1
ATOM 873 N N . LEU A 1 138 ? 6.226 17.437 1.301 1.00 9.77 145 LEU A N 1
ATOM 874 C CA . LEU A 1 138 ? 4.993 17.422 2.072 1.00 11.48 145 LEU A CA 1
ATOM 875 C C . LEU A 1 138 ? 4.448 18.846 2.172 1.00 12.53 145 LEU A C 1
ATOM 876 O O . LEU A 1 138 ? 5.071 19.716 2.789 1.00 11.36 145 LEU A O 1
ATOM 881 N N . CYS A 1 139 ? 3.301 19.088 1.545 1.00 9.85 146 CYS A N 1
ATOM 882 C CA . CYS A 1 139 ? 2.545 20.303 1.799 1.00 10.86 146 CYS A CA 1
ATOM 883 C C . CYS A 1 139 ? 1.486 20.016 2.867 1.00 12.79 146 CYS A C 1
ATOM 884 O O . CYS A 1 139 ? 1.177 18.855 3.175 1.00 13.71 146 CYS A O 1
ATOM 887 N N . ASN A 1 140 ? 0.932 21.085 3.430 1.00 12.47 147 ASN A N 1
ATOM 888 C CA . ASN A 1 140 ? -0.029 20.966 4.535 1.00 10.78 147 ASN A CA 1
ATOM 889 C C . ASN A 1 140 ? 0.506 20.056 5.644 1.00 13.80 147 ASN A C 1
ATOM 890 O O . ASN A 1 140 ? -0.176 19.139 6.110 1.00 13.10 147 ASN A O 1
ATOM 895 N N . ALA A 1 141 ? 1.765 20.293 6.037 1.00 11.34 148 ALA A N 1
ATOM 896 C CA . ALA A 1 141 ? 2.422 19.392 6.984 1.00 13.37 148 ALA A CA 1
ATOM 897 C C . ALA A 1 141 ? 1.716 19.383 8.340 1.00 13.35 148 ALA A C 1
ATOM 898 O O . ALA A 1 141 ? 1.781 18.387 9.072 1.00 14.48 148 ALA A O 1
ATOM 900 N N . GLU A 1 142 ? 1.037 20.479 8.683 1.00 14.92 149 GLU A N 1
ATOM 901 C CA . GLU A 1 142 ? 0.332 20.586 9.960 1.00 17.93 149 GLU A CA 1
ATOM 902 C C . GLU A 1 142 ? -0.809 19.588 10.100 1.00 21.08 149 GLU A C 1
ATOM 903 O O . GLU A 1 142 ? -1.239 19.304 11.229 1.00 19.22 149 GLU A O 1
ATOM 909 N N . THR A 1 143 ? -1.336 19.071 8.993 1.00 15.14 150 THR A N 1
ATOM 910 C CA . THR A 1 143 ? -2.477 18.165 9.060 1.00 20.63 150 THR A CA 1
ATOM 911 C C . THR A 1 143 ? -2.199 16.840 8.371 1.00 20.11 150 THR A C 1
ATOM 912 O O . THR A 1 143 ? -3.133 16.085 8.089 1.00 22.42 150 THR A O 1
ATOM 916 N N . ALA A 1 144 ? -0.931 16.529 8.101 1.00 16.72 151 ALA A N 1
ATOM 917 C CA . ALA A 1 144 ? -0.606 15.302 7.390 1.00 22.10 151 ALA A CA 1
ATOM 918 C C . ALA A 1 144 ? -0.980 14.080 8.225 1.00 23.25 151 ALA A C 1
ATOM 919 O O . ALA A 1 144 ? -0.823 14.069 9.448 1.00 16.79 151 ALA A O 1
ATOM 921 N N . ASP A 1 145 ? -1.469 13.048 7.549 1.00 26.31 152 ASP A N 1
ATOM 922 C CA . ASP A 1 145 ? -1.796 11.802 8.221 1.00 29.94 152 ASP A CA 1
ATOM 923 C C . ASP A 1 145 ? -0.557 11.202 8.872 1.00 30.48 152 ASP A C 1
ATOM 924 O O . ASP A 1 145 ? 0.562 11.311 8.355 1.00 24.95 152 ASP A O 1
ATOM 929 N N . SER A 1 146 ? -0.780 10.563 10.027 1.00 33.79 153 SER A N 1
ATOM 930 C CA . SER A 1 146 ? 0.300 9.967 10.809 1.00 30.20 153 SER A CA 1
ATOM 931 C C . SER A 1 146 ? 1.077 8.920 10.023 1.00 29.60 153 SER A C 1
ATOM 932 O O . SER A 1 146 ? 2.265 8.707 10.289 1.00 33.68 153 SER A O 1
ATOM 935 N N . LYS A 1 147 ? 0.435 8.249 9.064 1.00 33.73 154 LYS A N 1
ATOM 936 C CA . LYS A 1 147 ? 1.158 7.266 8.265 1.00 34.67 154 LYS A CA 1
ATOM 937 C C . LYS A 1 147 ? 2.191 7.922 7.369 1.00 38.09 154 LYS A C 1
ATOM 938 O O . LYS A 1 147 ? 3.137 7.253 6.938 1.00 41.12 154 LYS A O 1
ATOM 944 N N . VAL A 1 148 ? 2.037 9.213 7.094 1.00 29.87 155 VAL A N 1
ATOM 945 C CA . VAL A 1 148 ? 2.950 9.934 6.224 1.00 27.78 155 VAL A CA 1
ATOM 946 C C . VAL A 1 148 ? 3.952 10.761 7.020 1.00 23.21 155 VAL A C 1
ATOM 947 O O . VAL A 1 148 ? 5.135 10.783 6.692 1.00 26.00 155 VAL A O 1
ATOM 951 N N . PHE A 1 149 ? 3.508 11.423 8.083 1.00 17.12 156 PHE A N 1
ATOM 952 C CA . PHE A 1 149 ? 4.329 12.390 8.805 1.00 15.79 156 PHE A CA 1
ATOM 953 C C . PHE A 1 149 ? 4.050 12.212 10.286 1.00 15.39 156 PHE A C 1
ATOM 954 O O . PHE A 1 149 ? 2.898 12.347 10.708 1.00 19.73 156 PHE A O 1
ATOM 962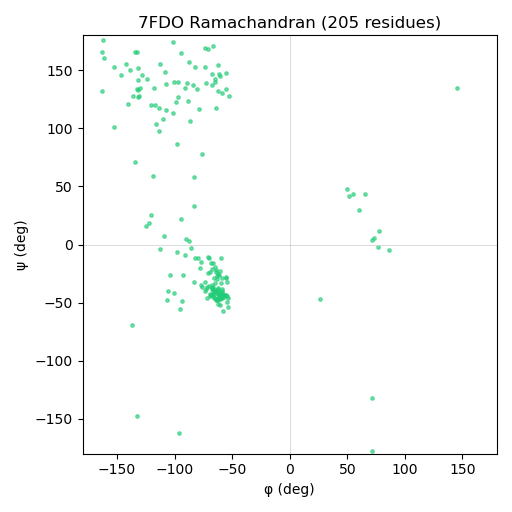 N N . THR A 1 150 ? 5.084 11.912 11.073 1.00 14.91 157 THR A N 1
ATOM 963 C CA . THR A 1 150 ? 4.878 11.662 12.499 1.00 19.32 157 THR A CA 1
ATOM 964 C C . THR A 1 150 ? 4.936 12.928 13.346 1.00 18.50 157 THR A C 1
ATOM 965 O O . THR A 1 150 ? 4.816 12.840 14.573 1.00 20.95 157 THR A O 1
ATOM 969 N N . ARG A 1 151 ? 5.102 14.107 12.736 1.00 15.83 158 ARG A N 1
ATOM 970 C CA . ARG A 1 151 ? 5.275 15.359 13.473 1.00 13.85 158 ARG A CA 1
ATOM 971 C C . ARG A 1 151 ? 4.194 16.402 13.145 1.00 14.56 158 ARG A C 1
ATOM 972 O O . ARG A 1 151 ? 4.409 17.602 13.334 1.00 14.95 158 ARG A O 1
ATOM 980 N N . SER A 1 152 ? 3.016 15.969 12.702 1.00 16.25 159 SER A N 1
ATOM 981 C CA . SER A 1 152 ? 2.005 16.920 12.238 1.00 17.68 159 SER A CA 1
ATOM 982 C C . SER A 1 152 ? 1.559 17.862 13.352 1.00 16.35 159 SER A C 1
ATOM 983 O O . SER A 1 152 ? 1.459 19.072 13.148 1.00 16.08 159 SER A O 1
ATOM 986 N N . LEU A 1 153 ? 1.242 17.318 14.533 1.00 21.03 160 LEU A N 1
ATOM 987 C CA . LEU A 1 153 ? 0.836 18.183 15.637 1.00 22.13 160 LEU A CA 1
ATOM 988 C C . LEU A 1 153 ? 1.936 19.164 16.000 1.00 17.08 160 LEU A C 1
ATOM 989 O O . LEU A 1 153 ? 1.677 20.354 16.220 1.00 19.55 160 LEU A O 1
ATOM 994 N N . LEU A 1 154 ? 3.176 18.679 16.080 1.00 18.23 161 LEU A N 1
ATOM 995 C CA . LEU A 1 154 ? 4.286 19.564 16.386 1.00 16.40 161 LEU A CA 1
ATOM 996 C C . LEU A 1 154 ? 4.414 20.664 15.335 1.00 16.47 161 LEU A C 1
ATOM 997 O O . LEU A 1 154 ? 4.649 21.830 15.671 1.00 17.27 161 LEU A O 1
ATOM 1002 N N . ALA A 1 155 ? 4.274 20.304 14.053 1.00 16.03 162 ALA A N 1
ATOM 1003 C CA . ALA A 1 155 ? 4.302 21.306 12.995 1.00 15.87 162 ALA A CA 1
ATOM 1004 C C . ALA A 1 155 ? 3.157 22.297 13.152 1.00 16.77 162 ALA A C 1
ATOM 1005 O O . ALA A 1 155 ? 3.343 23.503 12.958 1.00 17.52 162 ALA A O 1
ATOM 1007 N N . LYS A 1 156 ? 1.956 21.801 13.467 1.00 16.43 163 LYS A N 1
ATOM 1008 C CA . LYS A 1 156 ? 0.826 22.709 13.659 1.00 19.82 163 LYS A CA 1
ATOM 1009 C C . LYS A 1 156 ? 1.123 23.714 14.769 1.00 19.79 163 LYS A C 1
ATOM 1010 O O . LYS A 1 156 ? 0.815 24.903 14.640 1.00 20.17 163 LYS A O 1
ATOM 1016 N N . SER A 1 157 ? 1.791 23.269 15.836 1.00 21.26 164 SER A N 1
ATOM 1017 C CA . SER A 1 157 ? 2.108 24.169 16.940 1.00 22.33 164 SER A CA 1
ATOM 1018 C C . SER A 1 157 ? 3.004 25.321 16.500 1.00 25.96 164 SER A C 1
ATOM 1019 O O . SER A 1 157 ? 2.956 26.406 17.094 1.00 23.27 164 SER A O 1
ATOM 1022 N N . ALA A 1 158 ? 3.796 25.125 15.444 1.00 19.67 165 ALA A N 1
ATOM 1023 C CA . ALA A 1 158 ? 4.709 26.145 14.943 1.00 22.21 165 ALA A CA 1
ATOM 1024 C C . ALA A 1 158 ? 4.280 26.735 13.598 1.00 21.38 165 ALA A C 1
ATOM 1025 O O . ALA A 1 158 ? 5.044 27.512 13.003 1.00 21.15 165 ALA A O 1
ATOM 1027 N N . SER A 1 159 ? 3.085 26.383 13.103 1.00 19.74 166 SER A N 1
ATOM 1028 C CA A SER A 1 159 ? 2.608 26.807 11.782 0.30 20.39 166 SER A CA 1
ATOM 1029 C CA B SER A 1 159 ? 2.618 26.824 11.785 0.70 20.33 166 SER A CA 1
ATOM 1030 C C . SER A 1 159 ? 3.635 26.480 10.699 1.00 21.77 166 SER A C 1
ATOM 1031 O O . SER A 1 159 ? 3.885 27.266 9.776 1.00 18.48 166 SER A O 1
ATOM 1036 N N . LEU A 1 160 ? 4.225 25.295 10.812 1.00 18.95 167 LEU A N 1
ATOM 1037 C CA . LEU A 1 160 ? 5.197 24.801 9.848 1.00 16.36 167 LEU A CA 1
ATOM 1038 C C . LEU A 1 160 ? 4.432 24.099 8.729 1.00 16.42 167 LEU A C 1
ATOM 1039 O O . LEU A 1 160 ? 3.920 22.997 8.926 1.00 17.77 167 LEU A O 1
ATOM 1044 N N . GLN A 1 161 ? 4.339 24.736 7.557 1.00 12.91 168 GLN A N 1
ATOM 1045 C CA . GLN A 1 161 ? 3.445 24.251 6.510 1.00 13.83 168 GLN A CA 1
ATOM 1046 C C . GLN A 1 161 ? 4.100 23.308 5.512 1.00 11.36 168 GLN A C 1
ATOM 1047 O O . GLN A 1 161 ? 3.407 22.485 4.903 1.00 11.04 168 GLN A O 1
ATOM 1053 N N . THR A 1 162 ? 5.413 23.405 5.303 1.00 11.17 169 THR A N 1
ATOM 1054 C CA . THR A 1 162 ? 6.067 22.674 4.219 1.00 9.11 169 THR A CA 1
ATOM 1055 C C . THR A 1 162 ? 7.297 21.976 4.782 1.00 11.17 169 THR A C 1
ATOM 1056 O O . THR A 1 162 ? 8.143 22.626 5.411 1.00 9.15 169 THR A O 1
ATOM 1060 N N . VAL A 1 163 ? 7.393 20.662 4.560 1.00 8.33 170 VAL A N 1
ATOM 1061 C CA . VAL A 1 163 ? 8.558 19.863 4.964 1.00 8.17 170 VAL A CA 1
ATOM 1062 C C . VAL A 1 163 ? 8.960 18.998 3.778 1.00 7.61 170 VAL A C 1
ATOM 1063 O O . VAL A 1 163 ? 8.106 18.378 3.135 1.00 9.89 170 VAL A O 1
ATOM 1067 N N . VAL A 1 164 ? 10.258 18.960 3.470 1.00 6.13 171 VAL A N 1
ATOM 1068 C CA . VAL A 1 164 ? 10.752 18.196 2.340 1.00 5.94 171 VAL A CA 1
ATOM 1069 C C . VAL A 1 164 ? 11.903 17.356 2.860 1.00 7.29 171 VAL A C 1
ATOM 1070 O O . VAL A 1 164 ? 12.738 17.869 3.620 1.00 7.82 171 VAL A O 1
ATOM 1074 N N . CYS A 1 165 ? 11.928 16.075 2.493 1.00 6.10 172 CYS A N 1
ATOM 1075 C CA . CYS A 1 165 ? 13.052 15.188 2.807 1.00 8.02 172 CYS A CA 1
ATOM 1076 C C . CYS A 1 165 ? 13.591 14.582 1.532 1.00 10.70 172 CYS A C 1
ATOM 1077 O O . CYS A 1 165 ? 12.818 14.218 0.648 1.00 10.16 172 CYS A O 1
ATOM 1080 N N . PHE A 1 166 ? 14.920 14.418 1.447 1.00 8.02 173 PHE A N 1
ATOM 1081 C CA . PHE A 1 166 ? 15.422 13.685 0.302 1.00 8.23 173 PHE A CA 1
ATOM 1082 C C . PHE A 1 166 ? 16.665 12.912 0.723 1.00 7.55 173 PHE A C 1
ATOM 1083 O O . PHE A 1 166 ? 17.425 13.378 1.584 1.00 9.07 173 PHE A O 1
ATOM 1091 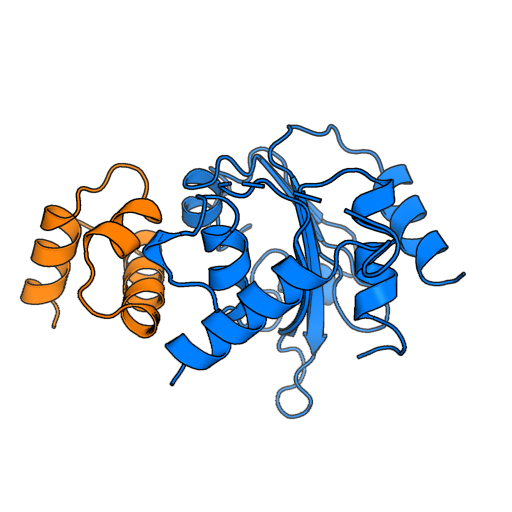N N . PRO A 1 167 ? 16.877 11.734 0.163 1.00 9.23 174 PRO A N 1
ATOM 1092 C CA . PRO A 1 167 ? 18.089 10.981 0.513 1.00 8.26 174 PRO A CA 1
ATOM 1093 C C . PRO A 1 167 ? 19.332 11.692 0.002 1.00 9.37 174 PRO A C 1
ATOM 1094 O O . PRO A 1 167 ? 19.355 12.214 -1.113 1.00 10.43 174 PRO A O 1
ATOM 1098 N N . PHE A 1 168 ? 20.365 11.744 0.843 1.00 8.62 175 PHE A N 1
ATOM 1099 C CA . PHE A 1 168 ? 21.532 12.530 0.471 1.00 11.30 175 PHE A CA 1
ATOM 1100 C C . PHE A 1 168 ? 22.707 12.113 1.332 1.00 10.95 175 PHE A C 1
ATOM 1101 O O . PHE A 1 168 ? 22.561 11.978 2.546 1.00 11.00 175 PHE A O 1
ATOM 1109 N N . LEU A 1 169 ? 23.849 11.864 0.694 1.00 13.04 176 LEU A N 1
ATOM 1110 C CA . LEU A 1 169 ? 25.101 11.568 1.408 1.00 13.60 176 LEU A CA 1
ATOM 1111 C C . LEU A 1 169 ? 24.941 10.452 2.439 1.00 14.90 176 LEU A C 1
ATOM 1112 O O . LEU A 1 169 ? 25.471 10.525 3.557 1.00 15.40 176 LEU A O 1
ATOM 1117 N N . GLY A 1 170 ? 24.204 9.406 2.061 1.00 11.85 177 GLY A N 1
ATOM 1118 C CA . GLY A 1 170 ? 23.978 8.239 2.901 1.00 17.03 177 GLY A CA 1
ATOM 1119 C C . GLY A 1 170 ? 23.037 8.445 4.065 1.00 16.63 177 GLY A C 1
ATOM 1120 O O . GLY A 1 170 ? 22.866 7.542 4.885 1.00 14.63 177 GLY A O 1
ATOM 1121 N N . GLY A 1 171 ? 22.413 9.612 4.167 1.00 13.59 178 GLY A N 1
ATOM 1122 C CA . GLY A 1 171 ? 21.397 9.882 5.156 1.00 12.62 178 GLY A CA 1
ATOM 1123 C C . GLY A 1 171 ? 20.215 10.531 4.466 1.00 10.67 178 GLY A C 1
ATOM 1124 O O . GLY A 1 171 ? 19.935 10.270 3.288 1.00 8.47 178 GLY A O 1
ATOM 1125 N N . VAL A 1 172 ? 19.537 11.405 5.202 1.00 10.85 179 VAL A N 1
ATOM 1126 C CA . VAL A 1 172 ? 18.376 12.107 4.660 1.00 8.96 179 VAL A CA 1
ATOM 1127 C C . VAL A 1 172 ? 18.476 13.568 5.058 1.00 10.01 179 VAL A C 1
ATOM 1128 O O . VAL A 1 172 ? 18.678 13.890 6.235 1.00 9.67 179 VAL A O 1
ATOM 1132 N N . LEU A 1 173 ? 18.371 14.458 4.079 1.00 6.92 180 LEU A N 1
ATOM 1133 C CA A LEU A 1 173 ? 18.354 15.893 4.331 0.44 9.20 180 LEU A CA 1
ATOM 1134 C CA B LEU A 1 173 ? 18.350 15.886 4.360 0.56 9.40 180 LEU A CA 1
ATOM 1135 C C . LEU A 1 173 ? 16.903 16.353 4.405 1.00 9.99 180 LEU A C 1
ATOM 1136 O O . LEU A 1 173 ? 16.121 16.049 3.506 1.00 7.97 180 LEU A O 1
ATOM 1145 N N . GLU A 1 174 ? 16.547 17.073 5.470 1.00 8.20 181 GLU A N 1
ATOM 1146 C CA . GLU A 1 174 ? 15.199 17.607 5.662 1.00 6.91 181 GLU A CA 1
ATOM 1147 C C . GLU A 1 174 ? 15.274 19.123 5.702 1.00 10.32 181 GLU A C 1
ATOM 1148 O O . GLU A 1 174 ? 16.144 19.680 6.377 1.00 9.69 181 GLU A O 1
ATOM 1154 N N . ILE A 1 175 ? 14.372 19.797 4.989 1.00 8.56 182 ILE A N 1
ATOM 1155 C CA . ILE A 1 175 ? 14.235 21.246 5.099 1.00 6.78 182 ILE A CA 1
ATOM 1156 C C . ILE A 1 175 ? 12.768 21.537 5.370 1.00 9.75 182 ILE A C 1
ATOM 1157 O O . ILE A 1 175 ? 11.882 20.839 4.860 1.00 8.56 182 ILE A O 1
ATOM 1162 N N . GLY A 1 176 ? 12.503 22.577 6.162 1.00 7.05 183 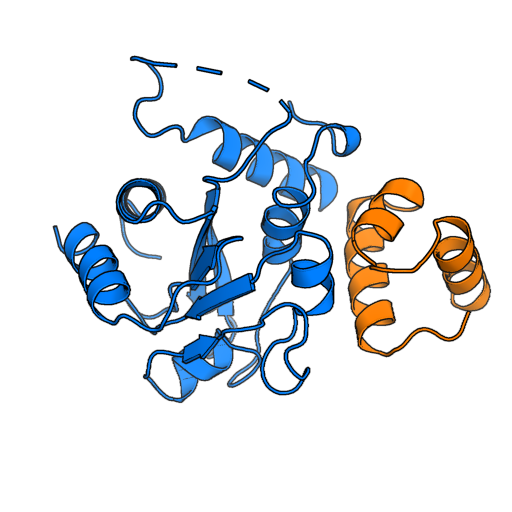GLY A N 1
ATOM 1163 C CA . GLY A 1 176 ? 11.131 22.931 6.487 1.00 8.51 183 GLY A CA 1
ATOM 1164 C C . GLY A 1 176 ? 10.961 24.435 6.538 1.00 10.56 183 GLY A C 1
ATOM 1165 O O . GLY A 1 176 ? 11.922 25.178 6.754 1.00 11.14 183 GLY A O 1
ATOM 1166 N N . THR A 1 177 ? 9.720 24.877 6.320 1.00 9.04 184 THR A N 1
ATOM 1167 C CA . THR A 1 177 ? 9.452 26.310 6.385 1.00 9.93 184 THR A CA 1
ATOM 1168 C C . THR A 1 177 ? 8.001 26.587 6.774 1.00 12.37 184 THR A C 1
ATOM 1169 O O . THR A 1 177 ? 7.097 25.778 6.533 1.00 12.32 184 THR A O 1
ATOM 1173 N N . THR A 1 178 ? 7.797 27.754 7.389 1.00 12.21 185 THR A N 1
ATOM 1174 C CA . THR A 1 178 ? 6.453 28.188 7.743 1.00 14.10 185 THR A CA 1
ATOM 1175 C C . THR A 1 178 ? 5.627 28.568 6.522 1.00 17.58 185 THR A C 1
ATOM 1176 O O . THR A 1 178 ? 4.392 28.511 6.581 1.00 25.56 185 THR A O 1
ATOM 1180 N N . GLU A 1 179 ? 6.268 28.953 5.421 1.00 15.65 186 GLU A N 1
ATOM 1181 C CA . GLU A 1 179 ? 5.537 29.295 4.211 1.00 17.53 186 GLU A CA 1
ATOM 1182 C C . GLU A 1 179 ? 4.995 28.051 3.529 1.00 17.83 186 GLU A C 1
ATOM 1183 O O . GLU A 1 179 ? 5.559 26.961 3.642 1.00 12.25 186 GLU A O 1
ATOM 1189 N N . HIS A 1 180 ? 3.904 28.224 2.793 1.00 18.38 187 HIS A N 1
ATOM 1190 C CA . HIS A 1 180 ? 3.544 27.234 1.793 1.00 15.87 187 HIS A CA 1
ATOM 1191 C C . HIS A 1 180 ? 4.413 27.460 0.561 1.00 17.50 187 HIS A C 1
ATOM 1192 O O . HIS A 1 180 ? 4.345 28.526 -0.058 1.00 17.85 187 HIS A O 1
ATOM 1199 N N . ILE A 1 181 ? 5.259 26.481 0.220 1.00 13.59 188 ILE A N 1
ATOM 1200 C CA . ILE A 1 181 ? 6.065 26.533 -0.994 1.00 13.90 188 ILE A CA 1
ATOM 1201 C C . ILE A 1 181 ? 5.601 25.427 -1.934 1.00 15.47 188 ILE A C 1
ATOM 1202 O O . ILE A 1 181 ? 5.687 24.235 -1.601 1.00 17.00 188 ILE A O 1
ATOM 1207 N N . LYS A 1 182 ? 5.098 25.829 -3.099 1.00 16.27 189 LYS A N 1
ATOM 1208 C CA . LYS A 1 182 ? 4.783 24.892 -4.170 1.00 24.55 189 LYS A CA 1
ATOM 1209 C C . LYS A 1 182 ? 6.003 24.051 -4.530 1.00 20.17 189 LYS A C 1
ATOM 1210 O O . LYS A 1 182 ? 7.145 24.517 -4.463 1.00 13.12 189 LYS A O 1
ATOM 1216 N N . GLU A 1 183 ? 5.752 22.809 -4.943 1.00 15.66 190 GLU A N 1
ATOM 1217 C CA . GLU A 1 183 ? 6.855 21.890 -5.213 1.00 15.24 190 GLU A CA 1
ATOM 1218 C C . GLU A 1 183 ? 7.778 22.458 -6.284 1.00 18.32 190 GLU A C 1
ATOM 1219 O O . GLU A 1 183 ? 7.332 22.914 -7.339 1.00 18.97 190 GLU A O 1
ATOM 1225 N N . ASP A 1 184 ? 9.077 22.447 -5.994 1.00 14.71 191 ASP A N 1
ATOM 1226 C CA . ASP A 1 184 ? 10.063 23.055 -6.880 1.00 15.95 191 ASP A CA 1
ATOM 1227 C C . ASP A 1 184 ? 11.365 22.298 -6.647 1.00 16.26 191 ASP A C 1
ATOM 1228 O O . ASP A 1 184 ? 12.053 22.544 -5.654 1.00 14.35 191 ASP A O 1
ATOM 1233 N N . MET A 1 185 ? 11.688 21.379 -7.556 1.00 15.32 192 MET A N 1
ATOM 1234 C CA . MET A 1 185 ? 12.875 20.558 -7.359 1.00 15.13 192 MET A CA 1
ATOM 1235 C C . MET A 1 185 ? 14.155 21.379 -7.444 1.00 17.00 192 MET A C 1
ATOM 1236 O O . MET A 1 185 ? 15.196 20.908 -6.982 1.00 16.13 192 MET A O 1
ATOM 1241 N N . ASN A 1 186 ? 14.093 22.605 -7.982 1.00 16.78 193 ASN A N 1
ATOM 1242 C CA . ASN A 1 186 ? 15.265 23.469 -7.955 1.00 19.61 193 ASN A CA 1
ATOM 1243 C C . ASN A 1 186 ? 15.678 23.836 -6.538 1.00 16.87 193 ASN A C 1
ATOM 1244 O O . ASN A 1 186 ? 16.844 24.174 -6.326 1.00 16.24 193 ASN A O 1
ATOM 1249 N N . VAL A 1 187 ? 14.756 23.788 -5.561 1.00 14.55 194 VAL A N 1
ATOM 1250 C CA . VAL A 1 187 ? 15.146 24.025 -4.174 1.00 14.18 194 VAL A CA 1
ATOM 1251 C C . VAL A 1 187 ? 16.063 22.908 -3.693 1.00 13.02 194 VAL A C 1
ATOM 1252 O O . VAL A 1 187 ? 17.103 23.159 -3.070 1.00 12.98 194 VAL A O 1
ATOM 1256 N N . ILE A 1 188 ? 15.684 21.656 -3.973 1.00 11.54 195 ILE A N 1
ATOM 1257 C CA . ILE A 1 188 ? 16.524 20.515 -3.614 1.00 8.97 195 ILE A CA 1
ATOM 1258 C C . ILE A 1 188 ? 17.857 20.587 -4.353 1.00 10.63 195 ILE A C 1
ATOM 1259 O O . ILE A 1 188 ? 18.928 20.386 -3.766 1.00 13.00 195 ILE A O 1
ATOM 1264 N N . GLN A 1 189 ? 17.811 20.865 -5.653 1.00 12.16 196 GLN A N 1
ATOM 1265 C CA . GLN A 1 189 ? 19.059 20.985 -6.413 1.00 17.96 196 GLN A CA 1
ATOM 1266 C C . GLN A 1 189 ? 19.958 22.077 -5.838 1.00 16.22 196 GLN A C 1
ATOM 1267 O O . GLN A 1 189 ? 21.177 21.888 -5.737 1.00 15.62 196 GLN A O 1
ATOM 1273 N N . SER A 1 190 ? 19.372 23.209 -5.418 1.00 14.78 197 SER A N 1
ATOM 1274 C CA . SER A 1 190 ? 20.167 24.276 -4.803 1.00 14.45 197 SER A CA 1
ATOM 1275 C C . SER A 1 190 ? 20.881 23.780 -3.552 1.00 16.69 197 SER A C 1
ATOM 1276 O O . SER A 1 190 ? 22.079 24.030 -3.365 1.00 15.38 197 SER A O 1
ATOM 1279 N N . VAL A 1 191 ? 20.163 23.059 -2.685 1.00 12.87 198 VAL A N 1
ATOM 1280 C CA . VAL A 1 191 ? 20.788 22.532 -1.475 1.00 11.86 198 VAL A CA 1
ATOM 1281 C C . VAL A 1 191 ? 21.924 21.597 -1.851 1.00 13.92 198 VAL A C 1
ATOM 1282 O O . VAL A 1 191 ? 23.023 21.668 -1.291 1.00 14.17 198 VAL A O 1
ATOM 1286 N N . LYS A 1 192 ? 21.676 20.707 -2.816 1.00 12.71 199 LYS A N 1
ATOM 1287 C CA . LYS A 1 192 ? 22.683 19.717 -3.179 1.00 14.67 199 LYS A CA 1
ATOM 1288 C C . LYS A 1 192 ? 23.939 20.382 -3.733 1.00 18.63 199 LYS A C 1
ATOM 1289 O O . LYS A 1 192 ? 25.059 19.955 -3.431 1.00 18.21 199 LYS A O 1
ATOM 1295 N N . THR A 1 193 ? 23.779 21.431 -4.541 1.00 15.27 200 THR A N 1
ATOM 1296 C CA . THR A 1 193 ? 24.971 22.081 -5.094 1.00 15.24 200 THR A CA 1
ATOM 1297 C C . THR A 1 193 ? 25.790 22.766 -4.010 1.00 23.20 200 THR A C 1
ATOM 1298 O O . THR A 1 193 ? 27.024 22.785 -4.082 1.00 24.58 200 THR A O 1
ATOM 1302 N N . LEU A 1 194 ? 25.129 23.354 -3.012 1.00 17.24 201 LEU A N 1
ATOM 1303 C CA . LEU A 1 194 ? 25.848 24.024 -1.932 1.00 18.10 201 LEU A CA 1
ATOM 1304 C C . LEU A 1 194 ? 26.582 23.053 -1.019 1.00 30.01 201 LEU A C 1
ATOM 1305 O O . LEU A 1 194 ? 27.400 23.503 -0.209 1.00 24.53 201 LEU A O 1
ATOM 1310 N N . PHE A 1 195 ? 26.319 21.747 -1.134 1.00 21.25 202 PHE A N 1
ATOM 1311 C CA . PHE A 1 195 ? 27.062 20.720 -0.406 1.00 22.73 202 PHE A CA 1
ATOM 1312 C C . PHE A 1 195 ? 28.209 20.175 -1.245 1.00 33.19 202 PHE A C 1
ATOM 1313 O O . PHE A 1 195 ? 29.334 20.058 -0.761 1.00 37.79 202 PHE A O 1
ATOM 1321 N N . LEU A 1 196 ? 27.929 19.821 -2.497 1.00 35.30 203 LEU A N 1
ATOM 1322 C CA . LEU A 1 196 ? 28.953 19.369 -3.438 1.00 45.89 203 LEU A CA 1
ATOM 1323 C C . LEU A 1 196 ? 29.625 20.588 -4.076 1.00 50.40 203 LEU A C 1
ATOM 1324 O O . LEU A 1 196 ? 29.629 20.780 -5.294 1.00 57.04 203 LEU A O 1
ATOM 1329 N N . GLU A 1 197 ? 30.195 21.423 -3.210 1.00 51.29 204 GLU A N 1
ATOM 1330 C CA . GLU A 1 197 ? 30.671 22.755 -3.590 1.00 49.89 204 GLU A CA 1
ATOM 1331 C C . GLU A 1 197 ? 31.815 22.724 -4.606 1.00 58.74 204 GLU A C 1
ATOM 1332 O O . GLU A 1 197 ? 32.769 21.957 -4.469 1.00 68.55 204 GLU A O 1
ATOM 1334 N N . VAL B 2 1 ? -10.261 14.358 29.327 1.00 80.50 36 VAL B N 1
ATOM 1335 C CA . VAL B 2 1 ? -9.062 14.536 28.515 1.00 72.20 36 VAL B CA 1
ATOM 1336 C C . VAL B 2 1 ? -8.788 13.271 27.708 1.00 67.85 36 VAL B C 1
ATOM 1337 O O . VAL B 2 1 ? -8.053 12.386 28.152 1.00 62.14 36 VAL B O 1
ATOM 1339 N N . LYS B 2 2 ? -9.382 13.192 26.517 1.00 64.60 37 LYS B N 1
ATOM 1340 C CA . LYS B 2 2 ? -9.241 12.031 25.639 1.00 68.01 37 LYS B CA 1
ATOM 1341 C C . LYS B 2 2 ? -8.166 12.339 24.600 1.00 66.35 37 LYS B C 1
ATOM 1342 O O . LYS B 2 2 ? -8.453 12.802 23.494 1.00 60.67 37 LYS B O 1
ATOM 1348 N N . MET B 2 3 ? -6.914 12.064 24.960 1.00 62.52 38 MET B N 1
ATOM 1349 C CA . MET B 2 3 ? -5.803 12.317 24.054 1.00 52.76 38 MET B CA 1
ATOM 1350 C C . MET B 2 3 ? -5.788 11.311 22.912 1.00 52.94 38 MET B C 1
ATOM 1351 O O . MET B 2 3 ? -6.019 10.115 23.112 1.00 55.77 38 MET B O 1
ATOM 1356 N N . SER B 2 4 ? -5.507 11.803 21.708 1.00 50.77 39 SER B N 1
ATOM 1357 C CA . SER B 2 4 ? -5.193 10.912 20.607 1.00 43.09 39 SER B CA 1
ATOM 1358 C C . SER B 2 4 ? -3.818 10.294 20.829 1.00 40.84 39 SER B C 1
ATOM 1359 O O . SER B 2 4 ? -3.050 10.718 21.697 1.00 39.44 39 SER B O 1
ATOM 1362 N N . GLU B 2 5 ? -3.505 9.278 20.023 1.00 43.92 40 GLU B N 1
ATOM 1363 C CA . GLU B 2 5 ? -2.210 8.617 20.152 1.00 42.32 40 GLU B CA 1
ATOM 1364 C C . GLU B 2 5 ? -1.061 9.580 19.865 1.00 44.56 40 GLU B C 1
ATOM 1365 O O . GLU B 2 5 ? -0.010 9.519 20.519 1.00 40.52 40 GLU B O 1
ATOM 1371 N N . GLU B 2 6 ? -1.244 10.485 18.898 1.00 45.07 41 GLU B N 1
ATOM 1372 C CA . GLU B 2 6 ? -0.205 11.468 18.604 1.00 43.48 41 GLU B CA 1
ATOM 1373 C C . GLU B 2 6 ? -0.005 12.427 19.773 1.00 38.68 41 GLU B C 1
ATOM 1374 O O . GLU B 2 6 ? 1.133 12.781 20.109 1.00 34.37 41 GLU B O 1
ATOM 1380 N N . GLU B 2 7 ? -1.100 12.863 20.400 1.00 36.94 42 GLU B N 1
ATOM 1381 C CA . GLU B 2 7 ? -0.979 13.728 21.569 1.00 37.52 42 GLU B CA 1
ATOM 1382 C C . GLU B 2 7 ? -0.229 13.025 22.696 1.00 33.37 42 GLU B C 1
ATOM 1383 O O . GLU B 2 7 ? 0.622 13.631 23.358 1.00 32.43 42 GLU B O 1
ATOM 1389 N N . GLU B 2 8 ? -0.501 11.736 22.903 1.00 36.04 43 GLU B N 1
ATOM 1390 C CA . GLU B 2 8 ? 0.200 10.998 23.950 1.00 38.59 43 GLU B CA 1
ATOM 1391 C C . GLU B 2 8 ? 1.703 10.973 23.702 1.00 39.04 43 GLU B C 1
ATOM 1392 O O . GLU B 2 8 ? 2.490 11.331 24.589 1.00 36.01 43 GLU B O 1
ATOM 1398 N N . ASP B 2 9 ? 2.123 10.563 22.493 1.00 37.31 44 ASP B N 1
ATOM 1399 C CA . ASP B 2 9 ? 3.552 10.538 22.179 1.00 34.18 44 ASP B CA 1
ATOM 1400 C C . ASP B 2 9 ? 4.188 11.897 22.394 1.00 30.35 44 ASP B C 1
ATOM 1401 O O . ASP B 2 9 ? 5.287 11.999 22.951 1.00 32.82 44 ASP B O 1
ATOM 1406 N N . LEU B 2 10 ? 3.514 12.959 21.949 1.00 30.12 45 LEU B N 1
ATOM 1407 C CA . LEU B 2 10 ? 4.123 14.277 22.019 1.00 28.74 45 LEU B CA 1
ATOM 1408 C C 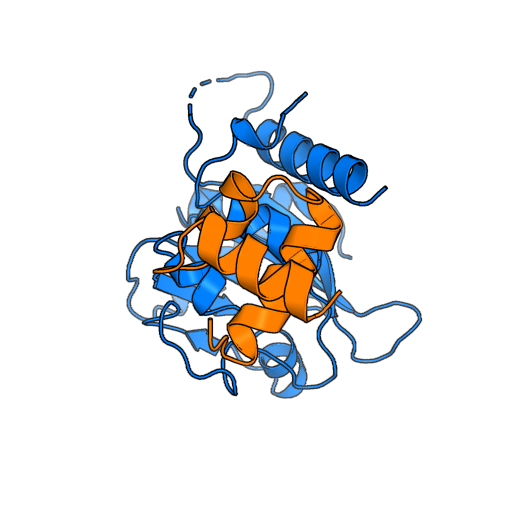. LEU B 2 10 ? 4.184 14.778 23.455 1.00 31.21 45 LEU B C 1
ATOM 1409 O O . LEU B 2 10 ? 5.152 15.444 23.847 1.00 31.94 45 LEU B O 1
ATOM 1414 N N . ILE B 2 11 ? 3.162 14.464 24.256 1.00 35.53 46 ILE B N 1
ATOM 1415 C CA . ILE B 2 11 ? 3.195 14.826 25.671 1.00 33.52 46 ILE B CA 1
ATOM 1416 C C . ILE B 2 11 ? 4.333 14.096 26.370 1.00 27.88 46 ILE B C 1
ATOM 1417 O O . ILE B 2 11 ? 5.137 14.704 27.089 1.00 34.12 46 ILE B O 1
ATOM 1422 N N . SER B 2 12 ? 4.439 12.785 26.145 1.00 32.74 47 SER B N 1
ATOM 1423 C CA . SER B 2 12 ? 5.568 12.035 26.689 1.00 34.85 47 SER B CA 1
ATOM 1424 C C . SER B 2 12 ? 6.893 12.654 26.265 1.00 40.54 47 SER B C 1
ATOM 1425 O O . SER B 2 12 ? 7.804 12.822 27.086 1.00 39.83 47 SER B O 1
ATOM 1428 N N . ARG B 2 13 ? 7.006 13.025 24.987 1.00 37.08 48 ARG B N 1
ATOM 1429 C CA . ARG B 2 13 ? 8.224 13.650 24.482 1.00 34.46 48 ARG B CA 1
ATOM 1430 C C . ARG B 2 13 ? 8.519 14.958 25.203 1.00 34.34 48 ARG B C 1
ATOM 1431 O O . ARG B 2 13 ? 9.660 15.213 25.604 1.00 38.26 48 ARG B O 1
ATOM 1439 N N . MET B 2 14 ? 7.505 15.816 25.349 1.00 30.55 49 MET B N 1
ATOM 1440 C CA . MET B 2 14 ? 7.709 17.087 26.038 1.00 38.12 49 MET B CA 1
ATOM 1441 C C . MET B 2 14 ? 7.990 16.872 27.519 1.00 41.94 49 MET B C 1
ATOM 1442 O O . MET B 2 14 ? 8.786 17.604 28.118 1.00 42.87 49 MET B O 1
ATOM 1447 N N . TYR B 2 15 ? 7.318 15.892 28.130 1.00 43.13 50 TYR B N 1
ATOM 1448 C CA . TYR B 2 15 ? 7.528 15.618 29.547 1.00 44.44 50 TYR B CA 1
ATOM 1449 C C . TYR B 2 15 ? 8.968 15.218 29.816 1.00 48.13 50 TYR B C 1
ATOM 1450 O O . TYR B 2 15 ? 9.600 15.733 30.747 1.00 49.85 50 TYR B O 1
ATOM 1459 N N . LYS B 2 16 ? 9.511 14.317 28.991 1.00 45.64 51 LYS B N 1
ATOM 1460 C CA . LYS B 2 16 ? 10.891 13.875 29.128 1.00 41.36 51 LYS B CA 1
ATOM 1461 C C . LYS B 2 16 ? 11.898 15.013 28.998 1.00 43.87 51 LYS B C 1
ATOM 1462 O O . LYS B 2 16 ? 13.077 14.808 29.308 1.00 51.96 51 LYS B O 1
ATOM 1468 N N . LEU B 2 17 ? 11.472 16.198 28.559 1.00 43.84 52 LEU B N 1
ATOM 1469 C CA . LEU B 2 17 ? 12.358 17.337 28.351 1.00 44.70 52 LEU B CA 1
ATOM 1470 C C . LEU B 2 17 ? 12.202 18.419 29.408 1.00 49.73 52 LEU B C 1
ATOM 1471 O O . LEU B 2 17 ? 13.203 18.917 29.933 1.00 53.23 52 LEU B O 1
ATOM 1476 N N . VAL B 2 18 ? 10.970 18.822 29.720 1.00 49.63 53 VAL B N 1
ATOM 1477 C CA . VAL B 2 18 ? 10.719 19.921 30.648 1.00 53.64 53 VAL B CA 1
ATOM 1478 C C . VAL B 2 18 ? 10.064 19.461 31.938 1.00 52.82 53 VAL B C 1
ATOM 1479 O O . VAL B 2 18 ? 9.866 20.284 32.844 1.00 54.69 53 VAL B O 1
ATOM 1483 N N . GLY B 2 19 ? 9.719 18.183 32.054 1.00 49.09 54 GLY B N 1
ATOM 1484 C CA . GLY B 2 19 ? 9.046 17.721 33.255 1.00 53.62 54 GLY B CA 1
ATOM 1485 C C . GLY B 2 19 ? 7.619 18.233 33.309 1.00 58.45 54 GLY B C 1
ATOM 1486 O O . GLY B 2 19 ? 6.867 18.153 32.332 1.00 57.82 54 GLY B O 1
ATOM 1487 N N . ASP B 2 20 ? 7.239 18.781 34.463 1.00 59.96 55 ASP B N 1
ATOM 1488 C CA . ASP B 2 20 ? 5.866 19.188 34.727 1.00 58.69 55 ASP B CA 1
ATOM 1489 C C . ASP B 2 20 ? 5.610 20.661 34.424 1.00 58.44 55 ASP B C 1
ATOM 1490 O O . ASP B 2 20 ? 4.656 21.236 34.963 1.00 57.08 55 ASP B O 1
ATOM 1495 N N . ARG B 2 21 ? 6.435 21.286 33.580 1.00 54.87 56 ARG B N 1
ATOM 1496 C CA . ARG B 2 21 ? 6.197 22.665 33.150 1.00 51.00 56 ARG B CA 1
ATOM 1497 C C . ARG B 2 21 ? 5.075 22.640 32.115 1.00 54.44 56 ARG B C 1
ATOM 1498 O O . ARG B 2 21 ? 5.291 22.738 30.904 1.00 52.44 56 ARG B O 1
ATOM 1506 N N . TRP B 2 22 ? 3.843 22.502 32.621 1.00 49.68 57 TRP B N 1
ATOM 1507 C CA . TRP B 2 22 ? 2.702 22.201 31.760 1.00 49.89 57 TRP B CA 1
ATOM 1508 C C . TRP B 2 22 ? 2.452 23.296 30.736 1.00 49.57 57 TRP B C 1
ATOM 1509 O O . TRP B 2 22 ? 1.855 23.034 29.685 1.00 51.13 57 TRP B O 1
ATOM 1520 N N . GLU B 2 23 ? 2.872 24.527 31.028 1.00 50.26 58 GLU B N 1
ATOM 1521 C CA . GLU B 2 23 ? 2.771 25.594 30.039 1.00 51.50 58 GLU B CA 1
ATOM 1522 C C . GLU B 2 23 ? 3.565 25.242 28.788 1.00 46.12 58 GLU B C 1
ATOM 1523 O O . GLU B 2 23 ? 3.078 25.398 27.664 1.00 46.61 58 GLU B O 1
ATOM 1529 N N . LEU B 2 24 ? 4.791 24.744 28.971 1.00 48.95 59 LEU B N 1
ATOM 1530 C CA . LEU B 2 24 ? 5.665 24.455 27.839 1.00 43.44 59 LEU B CA 1
ATOM 1531 C C . LEU B 2 24 ? 5.218 23.213 27.075 1.00 43.84 59 LEU B C 1
ATOM 1532 O O . LEU B 2 24 ? 5.398 23.145 25.854 1.00 43.06 59 LEU B O 1
ATOM 1537 N N . ILE B 2 25 ? 4.637 22.226 27.760 1.00 38.19 60 ILE B N 1
ATOM 1538 C CA . ILE B 2 25 ? 4.105 21.065 27.052 1.00 35.75 60 ILE B CA 1
ATOM 1539 C C . ILE B 2 25 ? 2.891 21.461 26.223 1.00 41.69 60 ILE B C 1
ATOM 1540 O O . ILE B 2 25 ? 2.748 21.047 25.063 1.00 35.83 60 ILE B O 1
ATOM 1545 N N . ALA B 2 26 ? 1.998 22.271 26.802 1.00 39.56 61 ALA B N 1
ATOM 1546 C CA . ALA B 2 26 ? 0.760 22.630 26.118 1.00 38.28 61 ALA B CA 1
ATOM 1547 C C . ALA B 2 26 ? 1.020 23.446 24.860 1.00 28.19 61 ALA B C 1
ATOM 1548 O O . ALA B 2 26 ? 0.258 23.345 23.892 1.00 32.98 61 ALA B O 1
ATOM 1550 N N . GLY B 2 27 ? 2.067 24.270 24.862 1.00 30.11 62 GLY B N 1
ATOM 1551 C CA . GLY B 2 27 ? 2.392 25.061 23.688 1.00 32.40 62 GLY B CA 1
ATOM 1552 C C . GLY B 2 27 ? 2.704 24.223 22.468 1.00 29.72 62 GLY B C 1
ATOM 1553 O O . GLY B 2 27 ? 2.565 24.709 21.339 1.00 30.55 62 GLY B O 1
ATOM 1554 N N . ARG B 2 28 ? 3.111 22.971 22.671 1.00 30.38 63 ARG B N 1
ATOM 1555 C CA . ARG B 2 28 ? 3.395 22.039 21.590 1.00 28.69 63 ARG B CA 1
ATOM 1556 C C . ARG B 2 28 ? 2.183 21.215 21.181 1.00 32.42 63 ARG B C 1
ATOM 1557 O O . ARG B 2 28 ? 2.253 20.513 20.166 1.00 28.74 63 ARG B O 1
ATOM 1565 N N . ILE B 2 29 ? 1.084 21.279 21.936 1.00 28.22 64 ILE B N 1
ATOM 1566 C CA . ILE B 2 29 ? -0.103 20.466 21.682 1.00 29.34 64 ILE B CA 1
ATOM 1567 C C . ILE B 2 29 ? -1.250 21.381 21.265 1.00 38.71 64 ILE B C 1
ATOM 1568 O O . ILE B 2 29 ? -1.914 21.963 22.136 1.00 39.99 64 ILE B O 1
ATOM 1573 N N . PRO B 2 30 ? -1.529 21.533 19.969 1.00 35.63 65 PRO B N 1
ATOM 1574 C CA . PRO B 2 30 ? -2.548 22.505 19.540 1.00 35.69 65 PRO B CA 1
ATOM 1575 C C . PRO B 2 30 ? -3.929 22.171 20.091 1.00 38.12 65 PRO B C 1
ATOM 1576 O O . PRO B 2 30 ? -4.384 21.027 20.031 1.00 39.15 65 PRO B O 1
ATOM 1580 N N . GLY B 2 31 ? -4.589 23.190 20.641 1.00 43.87 66 GLY B N 1
ATOM 1581 C CA . GLY B 2 31 ? -5.938 23.059 21.149 1.00 45.77 66 GLY B CA 1
ATOM 1582 C C . GLY B 2 31 ? -6.064 22.564 22.576 1.00 49.20 66 GLY B C 1
ATOM 1583 O O . GLY B 2 31 ? -7.184 22.521 23.098 1.00 53.40 66 GLY B O 1
ATOM 1584 N N . ARG B 2 32 ? -4.967 22.191 23.228 1.00 43.15 67 ARG B N 1
ATOM 1585 C CA . ARG B 2 32 ? -5.014 21.636 24.572 1.00 42.36 67 ARG B CA 1
ATOM 1586 C C . ARG B 2 32 ? -4.480 22.645 25.576 1.00 45.39 67 ARG B C 1
ATOM 1587 O O . ARG B 2 32 ? -3.476 23.318 25.325 1.00 43.78 67 ARG B O 1
ATOM 1595 N N . THR B 2 33 ? -5.170 22.743 26.746 1.00 48.06 68 THR B N 1
ATOM 1596 C CA . THR B 2 33 ? -4.771 23.681 27.782 1.00 44.27 68 THR B CA 1
ATOM 1597 C C . THR B 2 33 ? -3.736 23.042 28.701 1.00 39.04 68 THR B C 1
ATOM 1598 O O . THR B 2 33 ? -3.655 21.813 28.787 1.00 43.27 68 THR B O 1
ATOM 1602 N N . PRO B 2 34 ? -2.929 23.849 29.395 1.00 41.23 69 PRO B N 1
ATOM 1603 C CA . PRO B 2 34 ? -1.973 23.277 30.359 1.00 48.76 69 PRO B CA 1
ATOM 1604 C C . PRO B 2 34 ? -2.610 22.366 31.397 1.00 52.58 69 PRO B C 1
ATOM 1605 O O . PRO B 2 34 ? -1.965 21.408 31.846 1.00 55.49 69 PRO B O 1
ATOM 1609 N N . GLU B 2 35 ? -3.857 22.626 31.796 1.00 55.70 70 GLU B N 1
ATOM 1610 C CA . GLU B 2 35 ? -4.488 21.753 32.779 1.00 56.75 70 GLU B CA 1
ATOM 1611 C C . GLU B 2 35 ? -4.949 20.444 32.150 1.00 54.51 70 GLU B C 1
ATOM 1612 O O . GLU B 2 35 ? -4.873 19.391 32.793 1.00 61.19 70 GLU B O 1
ATOM 1618 N N . GLU B 2 36 ? -5.431 20.487 30.904 1.00 51.15 71 GLU B N 1
ATOM 1619 C CA . GLU B 2 36 ? -5.790 19.255 30.204 1.00 51.59 71 GLU B CA 1
ATOM 1620 C C . GLU B 2 36 ? -4.627 18.271 30.197 1.00 51.09 71 GLU B C 1
ATOM 1621 O O . GLU B 2 36 ? -4.804 17.077 30.465 1.00 52.24 71 GLU B O 1
ATOM 1627 N N . ILE B 2 37 ? -3.423 18.762 29.889 1.00 53.44 72 ILE B N 1
ATOM 1628 C CA . ILE B 2 37 ? -2.250 17.893 29.870 1.00 50.88 72 ILE B CA 1
ATOM 1629 C C . ILE B 2 37 ? -1.917 17.419 31.281 1.00 55.38 72 ILE B C 1
ATOM 1630 O O . ILE B 2 37 ? -1.605 16.240 31.495 1.00 48.22 72 ILE B O 1
ATOM 1635 N N . GLU B 2 38 ? -1.990 18.319 32.268 1.00 57.12 73 GLU B N 1
ATOM 1636 C CA . GLU B 2 38 ? -1.814 17.896 33.656 1.00 57.86 73 GLU B CA 1
ATOM 1637 C C . GLU B 2 38 ? -2.861 16.859 34.048 1.00 52.17 73 GLU B C 1
ATOM 1638 O O . GLU B 2 38 ? -2.533 15.832 34.654 1.00 56.15 73 GLU B O 1
ATOM 1644 N N . ARG B 2 39 ? -4.123 17.099 33.686 1.00 54.18 74 ARG B N 1
ATOM 1645 C CA . ARG B 2 39 ? -5.184 16.144 33.985 1.00 54.41 74 ARG B CA 1
ATOM 1646 C C . ARG B 2 39 ? -4.913 14.799 33.321 1.00 59.93 74 ARG B C 1
ATOM 1647 O O . ARG B 2 39 ? -5.066 13.743 33.947 1.00 54.74 74 ARG B O 1
ATOM 1655 N N . TYR B 2 40 ? -4.505 14.818 32.047 1.00 55.83 75 TYR B N 1
ATOM 1656 C CA . TYR B 2 40 ? -4.144 13.576 31.367 1.00 48.23 75 TYR B CA 1
ATOM 1657 C C . TYR B 2 40 ? -3.008 12.863 32.088 1.00 45.91 75 TYR B C 1
ATOM 1658 O O . TYR B 2 40 ? -3.024 11.634 32.227 1.00 52.26 75 TYR B O 1
ATOM 1667 N N . TRP B 2 41 ? -2.015 13.616 32.557 1.00 44.21 76 TRP B N 1
ATOM 1668 C CA . TRP B 2 41 ? -0.789 12.999 33.048 1.00 51.90 76 TRP B CA 1
ATOM 1669 C C . TRP B 2 41 ? -1.015 12.291 34.378 1.00 58.58 76 TRP B C 1
ATOM 1670 O O . TRP B 2 41 ? -0.555 11.159 34.575 1.00 58.25 76 TRP B O 1
ATOM 1681 N N . LEU B 2 42 ? -1.710 12.952 35.309 1.00 61.79 77 LEU B N 1
ATOM 1682 C CA . LEU B 2 42 ? -1.969 12.355 36.618 1.00 53.05 77 LEU B CA 1
ATOM 1683 C C . LEU B 2 42 ? -2.726 11.039 36.482 1.00 54.71 77 LEU B C 1
ATOM 1684 O O . LEU B 2 42 ? -2.364 10.033 37.105 1.00 56.87 77 LEU B O 1
ATOM 1689 N N . MET B 2 43 ? -3.768 11.019 35.648 1.00 49.14 78 MET B N 1
ATOM 1690 C CA . MET B 2 43 ? -4.560 9.810 35.447 1.00 55.70 78 MET B CA 1
ATOM 1691 C C . MET B 2 43 ? -3.824 8.724 34.673 1.00 65.57 78 MET B C 1
ATOM 1692 O O . MET B 2 43 ? -4.325 7.597 34.607 1.00 67.95 78 MET B O 1
ATOM 1697 N N . LYS B 2 44 ? -2.668 9.023 34.082 1.00 62.27 79 LYS B N 1
ATOM 1698 C CA . LYS B 2 44 ? -1.855 7.986 33.458 1.00 62.43 79 LYS B CA 1
ATOM 1699 C C . LYS B 2 44 ? -0.621 7.634 34.277 1.00 62.02 79 LYS B C 1
ATOM 1700 O O . LYS B 2 44 ? -0.274 6.455 34.386 1.00 66.90 79 LYS B O 1
ATOM 1706 N N . HIS B 2 45 ? 0.045 8.623 34.865 1.00 59.87 80 HIS B N 1
ATOM 1707 C CA . HIS B 2 45 ? 1.245 8.365 35.657 1.00 66.46 80 HIS B CA 1
ATOM 1708 C C . HIS B 2 45 ? 1.050 8.781 37.113 1.00 68.17 80 HIS B C 1
ATOM 1709 O O . HIS B 2 45 ? 0.430 8.059 37.895 1.00 68.67 80 HIS B O 1
#

Organism: Arabidopsis thaliana (NCBI:txid3702)

GO terms:
  GO:0005634 nucleus (C, IDA)
  GO:0006355 regulation of DNA-templated transcription (P, TAS)
  GO:0009867 jasmonic acid mediated signaling pathway (P, IMP)
  GO:0010026 trichome differentiation (P, IMP)
  GO:0090628 plant epidermal cell fate specification (P, IMP)
  GO:0005515 protein binding (F, IPI)

Solvent-accessible surface area: 10662 Å² total; per-residue (Å²): 96,36,81,108,17,121,122,36,1,0,56,1,0,96,86,24,141,10,11,0,0,0,1,0,17,56,12,118,97,100,115,21,10,0,68,26,26,15,6,5,6,50,27,86,90,174,100,180,164,40,114,45,28,33,104,52,11,96,41,0,72,82,10,27,94,68,27,60,196,114,23,47,9,97,68,8,16,71,10,0,3,0,2,0,0,0,12,32,8,82,1,92,123,42,65,11,2,0,1,8,0,54,66,110,47,113,54,51,32,19,66,98,0,44,95,18,77,52,185,71,2,48,3,17,42,1,0,99,16,5,62,0,60,0,0,0,0,0,37,18,73,67,1,0,0,0,1,0,3,50,98,102,43,160,117,62,82,110,19,1,89,31,0,53,82,53,11,119,125,73,181,18,50,145,82,17,50,64,9,0,39,48,0,66,157,14,8,23,91,100,39,131,20,0,11,34,12,1,41,81,57,70,50,94,47,0,62,121,24,28,116,155,118,140

Nearest PDB structures (foldseek):
  7fdo-assembly1_A  TM=1.006E+00  e=1.814E-35  Arabidopsis thaliana
  7fdn-assembly1_A  TM=9.784E-01  e=8.433E-32  Arabidopsis thaliana
  7fdn-assembly1_B  TM=9.742E-01  e=4.565E-31  Arabidopsis thaliana
  7fdl-assembly2_A  TM=9.639E-01  e=5.811E-31  Arabidopsis thaliana
  7fdl-assembly5_G  TM=9.712E-01  e=2.167E-29  Arabidopsis thaliana

Foldseek 3Di:
DDPPVLVLQLVLCVVLVAAKKWWWAADPPDGLKTATDAMAGRHDFVDDVCPSPRVVRVVLVVQLVVVVVVDDPVRGDLVSVLVSVSNVDMAHQCAALFNVQLNVQAKDKDFQLLDDDRRHHVCNVSCVSRCWGIKMWHDDPNGIMITTHNDGDDDDCVSVVSSNVSVVD/DDDDPVLVVQLVVVCVPPNLPLCVSVVVPPPDDSVNSVVVVVVPD

Sequence (214 aa):
VPDNLKKQLAVSSVRNIQWSYGIFWSVSASQPGVLEWGDGYYNGDIKVKIDQLGLERSEQLRELYESLSLALSPEDLTDTTEWYYLVCMSFVFNIGEGIIPGGALSNGEPIWLCNAETADSKVFTRSLLAKSASSLQTVVCFPFLGGVLLEIGTTEHIKEDMNVIQSVKTLFLEVKMSEEEEDLISRMYKLVGDRWELIAGRIPGRTPEEIERYWLMKH

Radius of gyration: 16.85 Å; Cα contacts (8 Å, |Δi|>4): 389; chains: 2; bounding box: 42×41×45 Å

InterPro domains:
  IPR011598 Myc-type, basic helix-loop-helix (bHLH) domain [PF00010] (405-451)
  IPR011598 Myc-type, basic helix-loop-helix (bHLH) domain [PS50888] (401-450)
  IPR011598 Myc-type, basic helix-loop-helix (bHLH) domain [SM00353] (407-456)
  IPR025610 Transcription factor MYC/MYB N-terminal [PF14215] (13-202)
  IPR036638 Helix-loop-helix DNA-binding domain superfamily [G3DSA:4.10.280.10] (400-463)
  IPR036638 Helix-loop-helix DNA-binding domain superfamily [SSF47459] (405-468)
  IPR054502 Plant bHLH transcription factor, ACT-like domain [PF22754] (517-593)

Secondary structure (DSSP, 8-state):
--TTHHHHHHHHHHHHT-SEEEEEEE-SSSTT-EEEEEEEE-S-----S-TT--HHHHHHHHHHHHHT----GGG--HHHHHHHHHTT-EE-TT-HHHHHHHHH-S-EEESSGGG--TTT-TTHHHHHHHT--EEEEEEETTEEEEEEESS-----HHHHHHHHHHH--/----HHHHHHHHHHHHHHTT-HHHHHTTSTT--HHHHHHHHHHH-

B-factor: mean 30.87, std 16.63, range [5.94, 85.64]